Protein AF-A0AAW8Q0X6-F1 (afdb_monomer_lite)

Organism: Vibrio parahaemolyticus (NCBI:txid670)

Sequence (185 aa):
MTSNKATSPIFTLTSLKDTHFLTNGVTDAIERSFPHLKESGLPYQMEGDELYPLTVEEENLIAEDVAVIPLKDGSVLELQLGYTVMSDTKKYHFLMQEFDTMEVEEDDTNLSPEEVNKLCYPPCRALAEKVNGVVYWSEKPTDKYSHNGKEIHVYCYGVMVPFDALTKRHKTVSEWKAELEGFIL

Foldseek 3Di:
DDPPPPQQDADECPPCPPKAKEKDFDDCVVVVCVVLCVVVVRHYDDVPRCPDDDDPQRVQQADQDWQWAAEPVRHTDIFHQTMWIQTPNFIWRWRKDKDKCVVVVVPPDPDDPLRVLVVNQVVQVVVCSVQVWYKYFDSAFSDWDDDPNDIMGMTMITTTHTSVSVSVPDRHNVVVSVVRRPDYD

Structure (mmCIF, N/CA/C/O backbone):
data_AF-A0AAW8Q0X6-F1
#
_entry.id   AF-A0AAW8Q0X6-F1
#
loop_
_atom_site.group_PDB
_atom_site.id
_atom_site.type_symbol
_atom_site.label_atom_id
_atom_site.label_alt_id
_atom_site.label_comp_id
_atom_site.label_asym_id
_atom_site.label_entity_id
_atom_site.label_seq_id
_atom_site.pdbx_PDB_ins_code
_atom_site.Cartn_x
_atom_site.Cartn_y
_atom_site.Cartn_z
_atom_site.occupancy
_atom_site.B_iso_or_equiv
_atom_site.auth_seq_id
_atom_site.auth_comp_id
_atom_site.auth_asym_id
_atom_site.auth_atom_id
_atom_site.pdbx_PDB_model_num
ATOM 1 N N . MET A 1 1 ? 1.207 -24.602 26.526 1.00 33.28 1 MET A N 1
ATOM 2 C CA . MET A 1 1 ? 1.123 -23.277 25.878 1.00 33.28 1 MET A CA 1
ATOM 3 C C . MET A 1 1 ? 1.095 -23.498 24.377 1.00 33.28 1 MET A C 1
ATOM 5 O O . MET A 1 1 ? 2.134 -23.755 23.789 1.00 33.28 1 MET A O 1
ATOM 9 N N . THR A 1 2 ? -0.086 -23.515 23.770 1.00 33.00 2 THR A N 1
ATOM 10 C CA . THR A 1 2 ? -0.242 -23.622 22.314 1.00 33.00 2 THR A CA 1
ATOM 11 C C . THR A 1 2 ? -0.408 -22.215 21.761 1.00 33.00 2 THR A C 1
ATOM 13 O O . THR A 1 2 ? -1.445 -21.586 21.956 1.00 33.00 2 THR A O 1
ATOM 16 N N . SER A 1 3 ? 0.651 -21.699 21.139 1.00 32.75 3 SER A N 1
ATOM 17 C CA . SER A 1 3 ? 0.600 -20.458 20.371 1.00 32.75 3 SER A CA 1
ATOM 18 C C . SER A 1 3 ? -0.218 -20.721 19.107 1.00 32.75 3 SER A C 1
ATOM 20 O O . SER A 1 3 ? 0.261 -21.365 18.174 1.00 32.75 3 SER A O 1
ATOM 22 N N . ASN A 1 4 ? -1.471 -20.264 19.102 1.00 35.78 4 ASN A N 1
ATOM 23 C CA . ASN A 1 4 ? -2.241 -20.092 17.877 1.00 35.78 4 ASN A CA 1
ATOM 24 C C . ASN A 1 4 ? -1.606 -18.930 17.108 1.00 35.78 4 ASN A C 1
ATOM 26 O O . ASN A 1 4 ? -2.011 -17.779 17.263 1.00 35.78 4 ASN A O 1
ATOM 30 N N . LYS A 1 5 ? -0.602 -19.220 16.276 1.00 36.19 5 LYS A N 1
ATOM 31 C CA . LYS A 1 5 ? -0.282 -18.332 15.159 1.00 36.19 5 LYS A CA 1
ATOM 32 C C . LYS A 1 5 ? -1.454 -18.425 14.190 1.00 36.19 5 LYS A C 1
ATOM 34 O O . LYS A 1 5 ? -1.493 -19.322 13.351 1.00 36.19 5 LYS A O 1
ATOM 39 N N . ALA A 1 6 ? -2.428 -17.534 14.357 1.00 34.47 6 ALA A N 1
ATOM 40 C CA . ALA A 1 6 ? -3.364 -17.209 13.297 1.00 34.47 6 ALA A CA 1
ATOM 41 C C . ALA A 1 6 ? -2.513 -16.717 12.120 1.00 34.47 6 ALA A C 1
ATOM 43 O O . ALA A 1 6 ? -2.013 -15.598 12.121 1.00 34.47 6 ALA A O 1
ATOM 44 N N . THR A 1 7 ? -2.230 -17.618 11.185 1.00 39.00 7 THR A N 1
ATOM 45 C CA . THR A 1 7 ? -1.683 -17.254 9.885 1.00 39.00 7 THR A CA 1
ATOM 46 C C . THR A 1 7 ? -2.871 -16.730 9.115 1.00 39.00 7 THR A C 1
ATOM 48 O O . THR A 1 7 ? -3.717 -17.486 8.641 1.00 39.00 7 THR A O 1
ATOM 51 N N . SER A 1 8 ? -3.006 -15.413 9.125 1.00 38.12 8 SER A N 1
ATOM 52 C CA . SER A 1 8 ? -4.019 -14.742 8.338 1.00 38.12 8 SER A CA 1
ATOM 53 C C . SER A 1 8 ? -3.867 -15.143 6.874 1.00 38.12 8 SER A C 1
ATOM 55 O O . SER A 1 8 ? -2.738 -15.263 6.391 1.00 38.12 8 SER A O 1
ATOM 57 N N . PRO A 1 9 ? -4.972 -15.419 6.172 1.00 46.44 9 PRO A N 1
ATOM 58 C CA . PRO A 1 9 ? -4.903 -15.836 4.784 1.00 46.44 9 PRO A CA 1
ATOM 59 C C . PRO A 1 9 ? -4.291 -14.713 3.939 1.00 46.44 9 PRO A C 1
ATOM 61 O O . PRO A 1 9 ? -4.865 -13.635 3.806 1.00 46.44 9 PRO A O 1
ATOM 64 N N . ILE A 1 10 ? -3.114 -14.978 3.370 1.00 45.94 10 ILE A N 1
ATOM 65 C CA . ILE A 1 10 ? -2.519 -14.137 2.332 1.00 45.94 10 ILE A CA 1
ATOM 66 C C . ILE A 1 10 ? -3.321 -14.406 1.060 1.00 45.94 10 ILE A C 1
ATOM 68 O O . ILE A 1 10 ? -3.164 -15.455 0.434 1.00 45.94 10 ILE A O 1
ATOM 72 N N . PHE A 1 11 ? -4.205 -13.481 0.701 1.00 45.34 11 PHE A N 1
ATOM 73 C CA . PHE A 1 11 ? -4.865 -13.493 -0.598 1.00 45.34 11 PHE A CA 1
ATOM 74 C C . PHE A 1 11 ? -4.009 -12.696 -1.584 1.00 45.34 11 PHE A C 1
ATOM 76 O O . PHE A 1 11 ? -3.778 -11.508 -1.388 1.00 45.34 11 PHE A O 1
ATOM 83 N N . THR A 1 12 ? -3.519 -13.350 -2.635 1.00 44.88 12 THR A N 1
ATOM 84 C CA . THR A 1 12 ? -2.910 -12.672 -3.786 1.00 44.88 12 THR A CA 1
ATOM 85 C C . THR A 1 12 ? -4.028 -12.362 -4.781 1.00 44.88 12 THR A C 1
ATOM 87 O O . THR A 1 12 ? -4.748 -13.267 -5.207 1.00 44.88 12 THR A O 1
ATOM 90 N N . LEU A 1 13 ? -4.217 -11.087 -5.127 1.00 46.25 13 LEU A N 1
ATOM 91 C CA . LEU A 1 13 ? -5.409 -10.605 -5.848 1.00 46.25 13 LEU A CA 1
ATOM 92 C C . LEU A 1 13 ? -5.453 -10.952 -7.346 1.00 46.25 13 LEU A C 1
ATOM 94 O O . LEU A 1 13 ? -6.388 -10.546 -8.030 1.00 46.25 13 LEU A O 1
ATOM 98 N N . THR A 1 14 ? -4.541 -11.783 -7.861 1.00 44.16 14 THR A N 1
ATOM 99 C CA . THR A 1 14 ? -4.596 -12.301 -9.243 1.00 44.16 14 THR A CA 1
ATOM 100 C C . THR A 1 14 ? -5.867 -13.120 -9.556 1.00 44.16 14 THR A C 1
ATOM 102 O O . THR A 1 14 ? -6.069 -13.504 -10.707 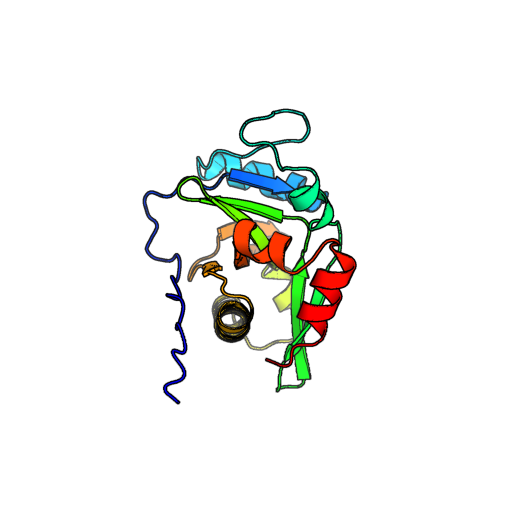1.00 44.16 14 THR A O 1
ATOM 105 N N . SER A 1 15 ? -6.750 -13.373 -8.574 1.00 43.03 15 SER A N 1
ATOM 106 C CA . SER A 1 15 ? -8.015 -14.116 -8.738 1.00 43.03 15 SER A CA 1
ATOM 107 C C . SER A 1 15 ? -9.316 -13.303 -8.589 1.00 43.03 15 SER A C 1
ATOM 109 O O . SER A 1 15 ? -10.394 -13.872 -8.749 1.00 43.03 15 SER A O 1
ATOM 111 N N . LEU A 1 16 ? -9.262 -11.992 -8.331 1.00 46.66 16 LEU A N 1
ATOM 112 C CA . LEU A 1 16 ? -10.450 -11.175 -8.027 1.00 46.66 16 LEU A CA 1
ATOM 113 C C . LEU A 1 16 ? -11.139 -10.587 -9.267 1.00 46.66 16 LEU A C 1
ATOM 115 O O . LEU A 1 16 ? -11.326 -9.380 -9.396 1.00 46.66 16 LEU A O 1
ATOM 119 N N . LYS A 1 17 ? -11.553 -11.459 -10.189 1.00 40.12 17 LYS A N 1
ATOM 120 C CA . LYS A 1 17 ? -12.211 -11.069 -11.450 1.00 40.12 17 LYS A CA 1
ATOM 121 C C . LYS A 1 17 ? -13.534 -10.292 -11.290 1.00 40.12 17 LYS A C 1
ATOM 123 O O . LYS A 1 17 ? -14.003 -9.755 -12.286 1.00 40.12 17 LYS A O 1
ATOM 128 N N . ASP A 1 18 ? -14.082 -10.206 -10.074 1.00 39.62 18 ASP A N 1
ATOM 129 C CA . ASP A 1 18 ? -15.401 -9.631 -9.768 1.00 39.62 18 ASP A CA 1
ATOM 130 C C . ASP A 1 18 ? -15.374 -8.584 -8.628 1.00 39.62 18 ASP A C 1
ATOM 132 O O . ASP A 1 18 ? -16.415 -8.249 -8.061 1.00 39.62 18 ASP A O 1
ATOM 136 N N . THR A 1 19 ? -14.199 -8.072 -8.243 1.00 45.91 19 THR A N 1
ATOM 137 C CA . THR A 1 19 ? -14.087 -7.134 -7.113 1.00 45.91 19 THR A CA 1
ATOM 138 C C . THR A 1 19 ? -14.150 -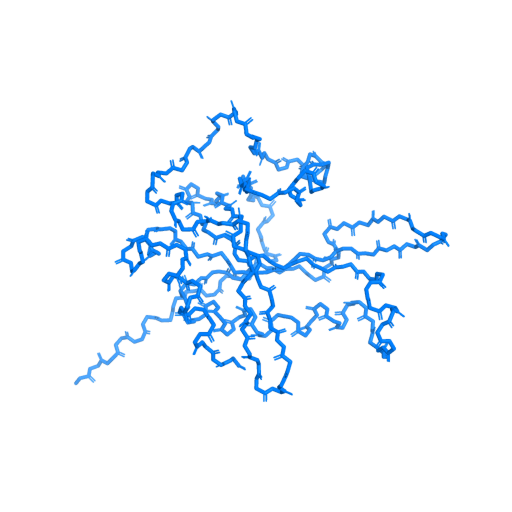5.683 -7.576 1.00 45.91 19 THR A C 1
ATOM 140 O O . THR A 1 19 ? -13.342 -5.231 -8.383 1.00 45.91 19 THR A O 1
ATOM 143 N N . HIS A 1 20 ? -15.110 -4.939 -7.026 1.00 51.75 20 HIS A N 1
ATOM 144 C CA . HIS A 1 20 ? -15.221 -3.495 -7.199 1.00 51.75 20 HIS A CA 1
ATOM 145 C C . HIS A 1 20 ? -14.380 -2.794 -6.129 1.00 51.75 20 HIS A C 1
ATOM 147 O O . HIS A 1 20 ? -14.720 -2.854 -4.947 1.00 51.75 20 HIS A O 1
ATOM 153 N N . PHE A 1 21 ? -13.293 -2.146 -6.542 1.00 55.16 21 PHE A N 1
ATOM 154 C CA . PHE A 1 21 ? -12.432 -1.366 -5.659 1.00 55.16 21 PHE A CA 1
ATOM 155 C C . PHE A 1 21 ? -12.802 0.104 -5.739 1.00 55.16 21 PHE A C 1
ATOM 157 O O . PHE A 1 21 ? -12.736 0.657 -6.827 1.00 55.16 21 PHE A O 1
ATOM 164 N N . LEU A 1 22 ? -13.150 0.716 -4.606 1.00 55.41 22 LEU A N 1
ATOM 165 C CA . LEU A 1 22 ? -13.261 2.173 -4.495 1.00 55.41 22 LEU A CA 1
ATOM 166 C C . LEU A 1 22 ? -11.983 2.740 -3.896 1.00 55.41 22 LEU A C 1
ATOM 168 O O . LEU A 1 22 ? -11.549 2.203 -2.880 1.00 55.41 22 LEU A O 1
ATOM 172 N N . THR A 1 23 ? -11.421 3.806 -4.471 1.00 61.31 23 THR A N 1
ATOM 173 C CA . THR A 1 23 ? -10.247 4.501 -3.918 1.00 61.31 23 THR A CA 1
ATOM 174 C C . THR A 1 23 ? -10.550 5.933 -3.483 1.00 61.31 23 THR A C 1
ATOM 176 O O . THR A 1 23 ? -11.228 6.662 -4.204 1.00 61.31 23 THR A O 1
ATOM 179 N N . ASN A 1 24 ? -9.991 6.316 -2.334 1.00 61.66 24 ASN A N 1
ATOM 180 C CA . ASN A 1 24 ? -9.923 7.670 -1.791 1.00 61.66 24 ASN A CA 1
ATOM 181 C C . ASN A 1 24 ? -8.456 7.924 -1.510 1.00 61.66 24 ASN A C 1
ATOM 183 O O . ASN A 1 24 ? -7.769 7.026 -1.006 1.00 61.66 24 ASN A O 1
ATOM 187 N N . GLY A 1 25 ? -8.007 9.148 -1.713 1.00 60.47 25 GLY A N 1
ATOM 188 C CA . GLY A 1 25 ? -6.778 9.554 -1.073 1.00 60.47 25 GLY A CA 1
ATOM 189 C C . GLY A 1 25 ? -6.472 11.020 -1.212 1.00 60.47 25 GLY A C 1
ATOM 190 O O . GLY A 1 25 ? -7.234 11.792 -1.783 1.00 60.47 25 GLY A O 1
ATOM 191 N N . VAL A 1 26 ? -5.367 11.364 -0.576 1.00 63.28 26 VAL A N 1
ATOM 192 C CA . VAL A 1 26 ? -5.030 12.729 -0.169 1.00 63.28 26 VAL A CA 1
ATOM 193 C C . VAL A 1 26 ? -3.845 13.291 -0.950 1.00 63.28 26 VAL A C 1
ATOM 195 O O . VAL A 1 26 ? -3.225 14.245 -0.505 1.00 63.28 26 VAL A O 1
ATOM 198 N N . THR A 1 27 ? -3.492 12.666 -2.074 1.00 55.41 27 THR A N 1
ATOM 199 C CA . THR A 1 27 ? -2.311 13.006 -2.872 1.00 55.41 27 THR A CA 1
ATOM 200 C C . THR A 1 27 ? -2.712 13.429 -4.282 1.00 55.41 27 THR A C 1
ATOM 202 O O . THR A 1 27 ? -3.589 12.816 -4.893 1.00 55.41 27 THR A O 1
ATOM 205 N N . ASP A 1 28 ? -1.992 14.398 -4.851 1.00 50.41 28 ASP A N 1
ATOM 206 C CA . ASP A 1 28 ? -2.118 14.790 -6.268 1.00 50.41 28 ASP A CA 1
ATOM 207 C C . ASP A 1 28 ? -1.844 13.612 -7.230 1.00 50.41 28 ASP A C 1
ATOM 209 O O . ASP A 1 28 ? -2.234 13.625 -8.399 1.00 50.41 28 ASP A O 1
ATOM 213 N N . ALA A 1 29 ? -1.177 12.557 -6.749 1.00 49.50 29 ALA A N 1
ATOM 214 C CA . ALA A 1 29 ? -0.937 11.332 -7.506 1.00 49.50 29 ALA A CA 1
ATOM 215 C C . ALA A 1 29 ? -2.243 10.598 -7.866 1.00 49.50 29 ALA A C 1
ATOM 217 O O . ALA A 1 29 ? -2.354 10.069 -8.971 1.00 49.50 29 ALA A O 1
ATOM 218 N N . ILE A 1 30 ? -3.276 10.673 -7.019 1.00 51.88 30 ILE A N 1
ATOM 219 C CA . ILE A 1 30 ? -4.603 10.129 -7.333 1.00 51.88 30 ILE A CA 1
ATOM 220 C C . ILE A 1 30 ? -5.256 10.853 -8.512 1.00 51.88 30 ILE A C 1
ATOM 222 O O . ILE A 1 30 ? -5.930 10.205 -9.317 1.00 51.88 30 ILE A O 1
ATOM 226 N N . GLU A 1 31 ? -5.007 12.159 -8.675 1.00 52.00 31 GLU A N 1
ATOM 227 C CA . GLU A 1 31 ? -5.523 12.900 -9.829 1.00 52.00 31 GLU A CA 1
ATOM 228 C C . GLU A 1 31 ? -5.024 12.320 -11.152 1.00 52.00 31 GLU A C 1
ATOM 230 O O . GLU A 1 31 ? -5.773 12.240 -12.131 1.00 52.00 31 GLU A O 1
ATOM 235 N N . ARG A 1 32 ? -3.769 11.856 -11.162 1.00 51.38 32 ARG A N 1
ATOM 236 C CA . ARG A 1 32 ? -3.145 11.217 -12.324 1.00 51.38 32 ARG A CA 1
ATOM 237 C C . ARG A 1 32 ? -3.627 9.786 -12.525 1.00 51.38 32 ARG A C 1
ATOM 239 O O . ARG A 1 32 ? -3.738 9.370 -13.669 1.00 51.38 32 ARG A O 1
ATOM 246 N N . SER A 1 33 ? -3.993 9.073 -11.458 1.00 52.72 33 SER A N 1
ATOM 247 C CA . SER A 1 33 ? -4.553 7.715 -11.524 1.00 52.72 33 SER A CA 1
ATOM 248 C C . SER A 1 33 ? -6.034 7.676 -11.963 1.00 52.72 33 SER A C 1
ATOM 250 O O . SER A 1 33 ? -6.516 6.640 -12.428 1.00 52.72 33 SER A O 1
ATOM 252 N N . PHE A 1 34 ? -6.788 8.781 -11.850 1.00 57.84 34 PHE A N 1
ATOM 253 C CA . PHE A 1 34 ? -8.241 8.811 -12.103 1.00 57.84 34 PHE A CA 1
ATOM 254 C C . PHE A 1 34 ? -8.699 8.451 -13.526 1.00 57.84 34 PHE A C 1
ATOM 256 O O . PHE A 1 34 ? -9.703 7.739 -13.647 1.00 57.84 34 PHE A O 1
ATOM 263 N N . PRO A 1 35 ? -8.032 8.887 -14.614 1.00 57.84 35 PRO A N 1
ATOM 264 C CA . PRO A 1 35 ? -8.379 8.428 -15.959 1.00 57.84 35 PRO A CA 1
ATOM 265 C C . PRO A 1 35 ? -8.320 6.897 -16.076 1.00 57.84 35 PRO A C 1
ATOM 267 O O . PRO A 1 35 ? -9.196 6.291 -16.689 1.00 57.84 35 PRO A O 1
ATOM 270 N N . HIS A 1 36 ? -7.364 6.271 -15.389 1.00 54.72 36 HIS A N 1
ATOM 271 C CA . HIS A 1 36 ? -7.122 4.828 -15.417 1.00 54.72 36 HIS A CA 1
ATOM 272 C C . HIS A 1 36 ? -8.158 4.047 -14.586 1.00 54.72 36 HIS A C 1
ATOM 274 O O . HIS A 1 36 ? -8.663 3.004 -15.013 1.00 54.72 36 HIS A O 1
ATOM 280 N N . LEU A 1 37 ? -8.579 4.586 -13.435 1.00 52.75 37 LEU A N 1
ATOM 281 C CA . LEU A 1 37 ? -9.698 4.034 -12.657 1.00 52.75 37 LEU A CA 1
ATOM 282 C C . LEU A 1 37 ? -11.015 4.084 -13.449 1.00 52.75 37 LEU A C 1
ATOM 284 O O . LEU A 1 37 ? -11.780 3.120 -13.454 1.00 52.75 37 LEU A O 1
ATOM 288 N N . LYS A 1 38 ? -11.238 5.158 -14.213 1.00 56.72 38 LYS A N 1
ATOM 289 C CA . LYS A 1 38 ? -12.408 5.298 -15.089 1.00 56.72 38 LYS A CA 1
ATOM 290 C C . LYS A 1 38 ? -12.424 4.285 -16.237 1.00 56.72 38 LYS A C 1
ATOM 292 O O . LYS A 1 38 ? -13.489 3.761 -16.562 1.00 56.72 38 LYS A O 1
ATOM 297 N N . GLU A 1 39 ? -11.274 3.989 -16.838 1.00 52.25 39 GLU A N 1
ATOM 298 C CA . GLU A 1 39 ? -11.150 2.998 -17.918 1.00 52.25 39 GLU A CA 1
ATOM 299 C C . GLU A 1 39 ? -11.320 1.554 -17.433 1.00 52.25 39 GLU A C 1
ATOM 301 O O . GLU A 1 39 ? -11.909 0.730 -18.135 1.00 52.25 39 GLU A O 1
ATOM 306 N N . SER A 1 40 ? -10.881 1.254 -16.208 1.00 50.25 40 SER A N 1
ATOM 307 C CA . SER A 1 40 ? -11.060 -0.068 -15.590 1.00 50.25 40 SER A CA 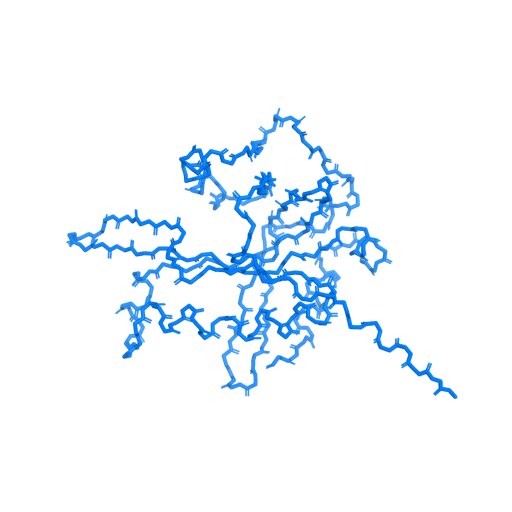1
ATOM 308 C C . SER A 1 40 ? -12.505 -0.369 -15.162 1.00 50.25 40 SER A C 1
ATOM 310 O O . SER A 1 40 ? -12.810 -1.496 -14.770 1.00 50.25 40 SER A O 1
ATOM 312 N N . GLY A 1 41 ? -13.415 0.612 -15.245 1.00 51.78 41 GLY A N 1
ATOM 313 C CA . GLY A 1 41 ? -14.804 0.476 -14.794 1.00 51.78 41 GLY A CA 1
ATOM 314 C C . GLY A 1 41 ? -14.930 0.282 -13.281 1.00 51.78 41 GLY A C 1
ATOM 315 O O . GLY A 1 41 ? -16.001 -0.092 -12.792 1.00 51.78 41 GLY A O 1
ATOM 316 N N . LEU A 1 42 ? -13.842 0.517 -12.544 1.00 53.28 42 LEU A N 1
ATOM 317 C CA . LEU A 1 42 ? -13.835 0.483 -11.097 1.00 53.28 42 LEU A CA 1
ATOM 318 C C . LEU A 1 42 ? -14.467 1.782 -10.593 1.00 53.28 42 LEU A C 1
ATOM 320 O O . LEU A 1 42 ? -14.094 2.867 -11.044 1.00 53.28 42 LEU A O 1
ATOM 324 N N . PRO A 1 43 ? -15.463 1.706 -9.699 1.00 59.06 43 PRO A N 1
ATOM 325 C CA . PRO A 1 43 ? -16.006 2.914 -9.112 1.00 59.06 43 PRO A CA 1
ATOM 326 C C . PRO A 1 43 ? -14.918 3.550 -8.226 1.00 59.06 43 PRO A C 1
ATOM 328 O O . PRO A 1 43 ? -14.150 2.845 -7.598 1.00 59.06 43 PRO A O 1
ATOM 331 N N . TYR A 1 44 ? -14.786 4.869 -8.192 1.00 60.44 44 TYR A N 1
ATOM 332 C CA . TYR A 1 44 ? -13.783 5.560 -7.371 1.00 60.44 44 TYR A CA 1
ATOM 333 C C . TYR A 1 44 ? -14.386 6.847 -6.824 1.00 60.44 44 TYR A C 1
ATOM 335 O O . TYR A 1 44 ? -15.402 7.316 -7.342 1.00 60.44 44 TYR A O 1
ATOM 343 N N . GLN A 1 45 ? -13.796 7.394 -5.764 1.00 61.12 45 GLN A N 1
ATOM 344 C CA . GLN A 1 45 ? -14.295 8.601 -5.123 1.00 61.12 45 GLN A CA 1
ATOM 345 C C . GLN A 1 45 ? -13.311 9.759 -5.325 1.00 61.12 45 GLN A C 1
ATOM 347 O O . GLN A 1 45 ? -12.097 9.602 -5.213 1.00 61.12 45 GLN A O 1
ATOM 352 N N . MET A 1 46 ? -13.865 10.925 -5.653 1.00 54.62 46 MET A N 1
ATOM 353 C CA . MET A 1 46 ? -13.156 12.202 -5.664 1.00 54.62 46 MET A CA 1
ATOM 354 C C . MET A 1 46 ? -13.461 12.978 -4.379 1.00 54.62 46 MET A C 1
ATOM 356 O O . MET A 1 46 ? -14.470 12.729 -3.711 1.00 54.62 46 MET A O 1
ATOM 360 N N . GLU A 1 47 ? -12.613 13.953 -4.053 1.00 47.81 47 GLU A N 1
ATOM 361 C CA . GLU A 1 47 ? -12.894 14.911 -2.984 1.00 47.81 47 GLU A CA 1
ATOM 362 C C . GLU A 1 47 ? -14.279 15.560 -3.207 1.00 47.81 47 GLU A C 1
ATOM 364 O O . GLU A 1 47 ? -14.545 16.151 -4.255 1.00 47.81 47 GLU A O 1
ATOM 369 N N . GLY A 1 48 ? -15.188 15.400 -2.236 1.00 49.69 48 GLY A N 1
ATOM 370 C CA . GLY A 1 48 ? -16.548 15.956 -2.272 1.00 49.69 48 GLY A CA 1
ATOM 371 C C . GLY A 1 48 ? -17.674 15.038 -2.776 1.00 49.69 48 GLY A C 1
ATOM 372 O O . GLY A 1 48 ? -18.827 15.467 -2.738 1.00 49.69 48 GLY A O 1
ATOM 373 N N . ASP A 1 49 ? -17.392 13.798 -3.198 1.00 53.62 49 ASP A N 1
ATOM 374 C CA . ASP A 1 49 ? -18.404 12.850 -3.708 1.00 53.62 49 ASP A CA 1
ATOM 375 C C . ASP A 1 49 ? -18.538 11.627 -2.768 1.00 53.62 49 ASP A C 1
ATOM 377 O O . ASP A 1 49 ? -17.854 10.626 -2.926 1.00 53.62 49 ASP A O 1
ATOM 381 N N . GLU A 1 50 ? -19.353 11.694 -1.708 1.00 55.97 50 GLU A N 1
ATOM 382 C CA . GLU A 1 50 ? -19.335 10.688 -0.622 1.00 55.97 50 GLU A CA 1
ATOM 383 C C . GLU A 1 50 ? -19.981 9.333 -0.994 1.00 55.97 50 GLU A C 1
ATOM 385 O O . GLU A 1 50 ? -21.100 9.019 -0.581 1.00 55.97 50 GLU A O 1
ATOM 390 N N . LEU A 1 51 ? -19.268 8.484 -1.742 1.00 59.06 51 LEU A N 1
ATOM 391 C CA . LEU A 1 51 ? -19.702 7.110 -2.032 1.00 59.06 51 LEU A CA 1
ATOM 392 C C . LEU A 1 51 ? -19.352 6.131 -0.889 1.00 59.06 51 LEU A C 1
ATOM 394 O O . LEU A 1 51 ? -20.075 5.155 -0.681 1.00 59.06 51 LEU A O 1
ATOM 398 N N . TYR A 1 52 ? -18.271 6.384 -0.132 1.00 72.12 52 TYR A N 1
ATOM 399 C CA . TYR A 1 52 ? -17.909 5.631 1.081 1.00 72.12 52 TYR A CA 1
ATOM 400 C C . TYR A 1 52 ? -17.029 6.471 2.050 1.00 72.12 52 TYR A C 1
ATOM 402 O O . TYR A 1 52 ? -15.800 6.422 2.011 1.00 72.12 52 TYR A O 1
ATOM 410 N N . PRO A 1 53 ? -17.631 7.248 2.969 1.00 76.00 53 PRO A N 1
ATOM 411 C CA . PRO A 1 53 ? -16.886 8.170 3.829 1.00 76.00 53 PRO A CA 1
ATOM 412 C C . PRO A 1 53 ? -15.982 7.427 4.817 1.00 76.00 53 PRO A C 1
ATOM 414 O O . PRO A 1 53 ? -16.389 6.411 5.394 1.00 76.00 53 PRO A O 1
ATOM 417 N N . LEU A 1 54 ? -14.772 7.942 5.040 1.00 81.75 54 LEU A N 1
ATOM 418 C CA . LEU A 1 54 ? -13.890 7.500 6.121 1.00 81.75 54 LEU A CA 1
ATOM 419 C C . LEU A 1 54 ? -14.407 8.029 7.470 1.00 81.75 54 LEU A C 1
ATOM 421 O O . LEU A 1 54 ? -15.089 9.050 7.531 1.00 81.75 54 LEU A O 1
ATOM 425 N N . THR A 1 55 ? -14.141 7.315 8.563 1.00 88.00 55 THR A N 1
ATOM 426 C CA . THR A 1 55 ? -14.331 7.889 9.905 1.00 88.00 55 THR A CA 1
ATOM 427 C C . THR A 1 55 ? -13.147 8.783 10.259 1.00 88.00 55 THR A C 1
ATOM 429 O O . THR A 1 55 ? -12.060 8.614 9.714 1.00 88.00 55 THR A O 1
ATOM 432 N N . VAL A 1 56 ? -13.313 9.676 11.237 1.00 86.38 56 VAL A N 1
ATOM 433 C CA . VAL A 1 56 ? -12.218 10.534 11.729 1.00 86.38 56 VAL A CA 1
ATOM 434 C C . VAL A 1 56 ? -10.997 9.705 12.155 1.00 86.38 56 VAL A C 1
ATOM 436 O O . VAL A 1 56 ? -9.854 10.101 11.943 1.00 86.38 56 VAL A O 1
ATOM 439 N N . GLU A 1 57 ? -11.204 8.530 12.753 1.00 91.88 57 GLU A N 1
ATOM 440 C CA . GLU A 1 57 ? -10.110 7.627 13.119 1.00 91.88 57 GLU A CA 1
ATOM 441 C C . GLU A 1 57 ? -9.390 7.029 11.906 1.00 91.88 57 GLU A C 1
ATOM 443 O O . GLU A 1 57 ? -8.183 6.815 11.976 1.00 91.88 57 GLU A O 1
ATOM 448 N N . GLU A 1 58 ? -10.113 6.744 10.823 1.00 91.31 58 GLU A N 1
ATOM 449 C CA . GLU A 1 58 ? -9.546 6.244 9.567 1.00 91.31 58 GLU A CA 1
ATOM 450 C C . GLU A 1 58 ? -8.779 7.358 8.834 1.00 91.31 58 GLU A C 1
ATOM 452 O O . GLU A 1 58 ? -7.670 7.124 8.358 1.00 91.31 58 GLU A O 1
ATOM 457 N N . GLU A 1 59 ? -9.314 8.582 8.816 1.00 87.44 59 GLU A N 1
ATOM 458 C CA . GLU A 1 59 ? -8.669 9.768 8.232 1.00 87.44 59 GLU A CA 1
ATOM 459 C C . GLU A 1 59 ? -7.356 10.127 8.936 1.00 87.44 59 GLU A C 1
ATOM 461 O O . GLU A 1 59 ? -6.370 10.470 8.291 1.00 87.44 59 GLU A O 1
ATOM 466 N N . ASN A 1 60 ? -7.285 9.975 10.260 1.00 89.88 60 ASN A N 1
ATOM 467 C CA . ASN A 1 60 ? -6.052 10.235 11.011 1.00 89.88 60 ASN A CA 1
ATOM 468 C C . ASN A 1 60 ? -4.899 9.275 10.665 1.00 89.88 60 ASN A C 1
ATOM 470 O O . ASN A 1 60 ? -3.774 9.496 11.119 1.00 89.88 60 ASN A O 1
ATOM 474 N N . LEU A 1 61 ? -5.168 8.196 9.923 1.00 91.88 61 LEU A N 1
ATOM 475 C CA . LEU A 1 61 ? -4.199 7.167 9.539 1.00 91.88 61 LEU A CA 1
ATOM 476 C C . LEU A 1 61 ? -3.716 7.298 8.087 1.00 91.88 61 LEU A C 1
ATOM 478 O O . LEU A 1 61 ? -2.845 6.526 7.687 1.00 91.88 61 LEU A O 1
ATOM 482 N N . ILE A 1 62 ? -4.234 8.266 7.326 1.00 88.25 62 ILE A N 1
ATOM 483 C CA . ILE A 1 62 ? -3.797 8.569 5.958 1.00 88.25 62 ILE A CA 1
ATOM 484 C C . ILE A 1 62 ? -3.058 9.908 5.909 1.00 88.25 62 ILE A C 1
ATOM 486 O O . ILE A 1 62 ? -3.365 10.828 6.664 1.00 88.25 62 ILE A O 1
ATOM 490 N N . ALA A 1 63 ? -2.068 10.020 5.026 1.00 85.06 63 ALA A N 1
ATOM 491 C CA . ALA A 1 63 ? -1.364 11.274 4.766 1.00 85.06 63 ALA A CA 1
ATOM 492 C C . ALA A 1 63 ? -0.698 11.262 3.391 1.00 85.06 63 ALA A C 1
ATOM 494 O O . ALA A 1 63 ? -0.360 10.201 2.864 1.00 85.06 63 ALA A O 1
ATOM 495 N N . GLU A 1 64 ? -0.448 12.454 2.855 1.00 84.56 64 GLU A N 1
ATOM 496 C CA . GLU A 1 64 ? 0.526 12.656 1.786 1.00 84.56 64 GLU A CA 1
ATOM 497 C C . GLU A 1 64 ? 1.940 12.486 2.357 1.00 84.56 64 GLU A C 1
ATOM 499 O O . GLU A 1 64 ? 2.625 13.435 2.729 1.00 84.56 64 GLU A O 1
ATOM 504 N N . ASP A 1 65 ? 2.331 11.228 2.529 1.00 88.06 65 ASP A N 1
ATOM 505 C CA . ASP A 1 65 ? 3.627 10.827 3.057 1.00 88.06 65 ASP A CA 1
ATOM 506 C C . ASP A 1 65 ? 3.988 9.427 2.531 1.00 88.06 65 ASP A C 1
ATOM 508 O O . ASP A 1 65 ? 3.138 8.680 2.030 1.00 88.06 65 ASP A O 1
ATOM 512 N N . VAL A 1 66 ? 5.260 9.068 2.662 1.00 90.94 66 VAL A N 1
ATOM 513 C CA . VAL A 1 66 ? 5.829 7.776 2.277 1.00 90.94 66 VAL A CA 1
ATOM 514 C C . VAL A 1 66 ? 6.443 7.121 3.509 1.00 90.94 66 VAL A C 1
ATOM 516 O O . VAL A 1 66 ? 7.148 7.774 4.280 1.00 90.94 66 VAL A O 1
ATOM 519 N N . ALA A 1 67 ? 6.181 5.829 3.700 1.00 93.50 67 ALA A N 1
ATOM 520 C CA . ALA A 1 67 ? 6.923 4.983 4.628 1.00 93.50 67 ALA A CA 1
ATOM 521 C C . ALA A 1 67 ? 8.063 4.281 3.883 1.00 93.50 67 ALA A C 1
ATOM 523 O O . ALA A 1 67 ? 7.821 3.629 2.865 1.00 93.50 67 ALA A O 1
ATOM 524 N N . VAL A 1 68 ? 9.284 4.383 4.411 1.00 94.56 68 VAL A N 1
ATOM 525 C CA . VAL A 1 68 ? 10.478 3.755 3.826 1.00 94.56 68 VAL A CA 1
ATOM 526 C C . VAL A 1 68 ? 10.886 2.549 4.665 1.00 94.56 68 VAL A C 1
ATOM 528 O O . VAL A 1 68 ? 11.392 2.684 5.778 1.00 94.56 68 VAL A O 1
ATOM 531 N N . ILE A 1 69 ? 10.667 1.348 4.134 1.00 94.56 69 ILE A N 1
ATOM 532 C CA . ILE A 1 69 ? 10.884 0.097 4.863 1.00 94.56 69 ILE A CA 1
ATOM 533 C C . ILE A 1 69 ? 12.179 -0.562 4.370 1.00 94.56 69 ILE A C 1
ATOM 535 O O . ILE A 1 69 ? 12.249 -0.951 3.202 1.00 94.56 69 ILE A O 1
ATOM 539 N N . PRO A 1 70 ? 13.205 -0.729 5.223 1.00 92.31 70 PRO A N 1
ATOM 540 C CA . PRO A 1 70 ? 14.465 -1.335 4.810 1.00 92.31 70 PRO A CA 1
ATOM 541 C C . PRO A 1 70 ? 14.326 -2.838 4.529 1.00 92.31 70 PRO A C 1
ATOM 543 O O . PRO A 1 70 ? 13.715 -3.595 5.295 1.00 92.31 70 PRO A O 1
ATOM 546 N N . LEU A 1 71 ? 14.965 -3.281 3.446 1.00 91.25 71 LEU A N 1
ATOM 547 C CA . LEU A 1 71 ? 15.068 -4.679 3.034 1.00 91.25 71 LEU A CA 1
ATOM 548 C C . LEU A 1 71 ? 16.433 -5.260 3.436 1.00 91.25 71 LEU A C 1
ATOM 550 O O . LEU A 1 71 ? 17.434 -4.551 3.559 1.00 91.25 71 LEU A O 1
ATOM 554 N N . LYS A 1 72 ? 16.500 -6.577 3.657 1.00 89.38 72 LYS A N 1
ATOM 555 C CA . LYS A 1 72 ? 17.738 -7.276 4.075 1.00 89.38 72 LYS A CA 1
ATOM 556 C C . LYS A 1 72 ? 18.921 -7.146 3.118 1.00 89.38 72 LYS A C 1
ATOM 558 O O . LYS A 1 72 ? 20.054 -7.354 3.547 1.00 89.38 72 LYS A O 1
ATOM 563 N N . ASP A 1 73 ? 18.673 -6.876 1.844 1.00 85.38 73 ASP A N 1
ATOM 564 C CA . ASP A 1 73 ? 19.712 -6.687 0.828 1.00 85.38 73 ASP A CA 1
ATOM 565 C C . ASP A 1 73 ? 20.246 -5.244 0.771 1.00 85.38 73 ASP A C 1
ATOM 567 O O . ASP A 1 73 ? 21.163 -4.964 0.003 1.00 85.38 73 ASP A O 1
ATOM 571 N N . GLY A 1 74 ? 19.725 -4.352 1.621 1.00 84.69 74 GLY A N 1
ATOM 572 C CA . GLY A 1 74 ? 20.104 -2.943 1.683 1.00 84.69 74 GLY A CA 1
ATOM 573 C C . GLY A 1 74 ? 19.266 -2.028 0.790 1.00 84.69 74 GLY A C 1
ATOM 574 O O . GLY A 1 74 ? 19.451 -0.815 0.865 1.00 84.69 74 GLY A O 1
ATOM 575 N N . SER A 1 75 ? 18.352 -2.576 -0.016 1.00 86.88 75 SER A N 1
ATOM 576 C CA . SER A 1 75 ? 17.345 -1.792 -0.738 1.00 86.88 75 SER A CA 1
ATOM 577 C C . SER A 1 75 ? 16.175 -1.393 0.177 1.00 86.88 75 SER A C 1
ATOM 579 O O . SER A 1 75 ? 16.152 -1.731 1.367 1.00 86.88 75 SER A O 1
ATOM 581 N N . VAL A 1 76 ? 15.215 -0.632 -0.353 1.00 89.25 76 VAL A N 1
ATOM 582 C CA . VAL A 1 76 ? 14.052 -0.138 0.396 1.00 89.25 76 VAL A CA 1
ATOM 583 C C . VAL A 1 76 ? 12.749 -0.433 -0.341 1.00 89.25 76 VAL A C 1
ATOM 585 O O . VAL A 1 76 ? 12.713 -0.486 -1.567 1.00 89.25 76 VAL A O 1
ATOM 588 N N . LEU A 1 77 ? 11.676 -0.618 0.425 1.00 88.94 77 LEU A N 1
ATOM 589 C CA . LEU A 1 77 ? 10.302 -0.626 -0.062 1.00 88.94 77 LEU A CA 1
ATOM 590 C C . LEU A 1 77 ? 9.646 0.696 0.346 1.00 88.94 77 LEU A C 1
ATOM 592 O O . LEU A 1 77 ? 9.519 0.975 1.540 1.00 88.94 77 LEU A O 1
ATOM 596 N N . GLU A 1 78 ? 9.234 1.493 -0.633 1.00 90.50 78 GLU A N 1
ATOM 597 C CA . GLU A 1 78 ? 8.649 2.817 -0.418 1.00 90.50 78 GLU A CA 1
ATOM 598 C C . GLU A 1 78 ? 7.142 2.755 -0.641 1.00 90.50 78 GLU A C 1
ATOM 600 O O . GLU A 1 78 ? 6.681 2.499 -1.749 1.00 90.50 78 GLU A O 1
ATOM 605 N N . LEU A 1 79 ? 6.358 2.963 0.416 1.00 90.56 79 LEU A N 1
ATOM 606 C CA . LEU A 1 79 ? 4.903 2.839 0.353 1.00 90.56 79 LEU A CA 1
ATOM 607 C C . LEU A 1 79 ? 4.233 4.167 0.682 1.00 90.56 79 LEU A C 1
ATOM 609 O O . LEU A 1 79 ? 4.392 4.705 1.778 1.00 90.56 79 LEU A O 1
ATOM 613 N N . GLN A 1 80 ? 3.435 4.664 -0.253 1.00 90.12 80 GLN A N 1
ATOM 614 C CA . GLN A 1 80 ? 2.593 5.837 -0.084 1.00 90.12 80 GLN A CA 1
ATOM 615 C C . GLN A 1 80 ? 1.477 5.543 0.926 1.00 90.12 80 GLN A C 1
ATOM 617 O O . GLN A 1 80 ? 0.814 4.503 0.870 1.00 90.12 80 GLN A O 1
ATOM 622 N N . LEU A 1 81 ? 1.255 6.483 1.846 1.00 90.50 81 LEU A N 1
ATOM 623 C CA . LEU A 1 81 ? 0.293 6.372 2.950 1.00 90.50 81 LEU A CA 1
ATOM 624 C C . LEU A 1 81 ? -1.042 7.069 2.656 1.00 90.50 81 LEU A C 1
ATOM 626 O O . LEU A 1 81 ? -1.904 7.155 3.531 1.00 90.50 81 LEU A O 1
ATOM 630 N N . GLY A 1 82 ? -1.221 7.576 1.439 1.00 85.25 82 GLY A N 1
ATOM 631 C CA . GLY A 1 82 ? -2.353 8.430 1.097 1.00 85.25 82 GLY A CA 1
ATOM 632 C C . GLY A 1 82 ? -3.615 7.695 0.659 1.00 85.25 82 GLY A C 1
ATOM 633 O O . GLY A 1 82 ? -4.651 8.338 0.541 1.00 85.25 82 GLY A O 1
ATOM 634 N N . TYR A 1 83 ? -3.552 6.385 0.410 1.00 81.94 83 TYR A N 1
ATOM 635 C CA . TYR A 1 83 ? -4.595 5.671 -0.327 1.00 81.94 83 TYR A CA 1
ATOM 636 C C . TYR A 1 83 ? -5.443 4.813 0.589 1.00 81.94 83 TYR A C 1
ATOM 638 O O . TYR A 1 83 ? -4.958 4.158 1.509 1.00 81.94 83 TYR A O 1
ATOM 646 N N . THR A 1 84 ? -6.726 4.734 0.281 1.00 84.69 84 THR A N 1
ATOM 647 C CA . THR A 1 84 ? -7.628 3.756 0.878 1.00 84.69 84 THR A CA 1
ATOM 648 C C . THR A 1 84 ? -8.370 3.017 -0.209 1.00 84.69 84 THR A C 1
ATOM 650 O O . THR A 1 84 ? -8.601 3.561 -1.284 1.00 84.69 84 THR A O 1
ATOM 653 N N . VAL A 1 85 ? -8.749 1.780 0.084 1.00 80.31 85 VAL A N 1
ATOM 654 C CA . VAL A 1 85 ? -9.481 0.916 -0.834 1.00 80.31 85 VAL A CA 1
ATOM 655 C C . VAL A 1 85 ? -10.691 0.327 -0.117 1.00 80.31 85 VAL A C 1
ATOM 657 O O . VAL A 1 85 ? -10.559 -0.177 0.998 1.00 80.31 85 VAL A O 1
ATOM 660 N N . MET A 1 86 ? -11.867 0.336 -0.742 1.00 79.00 86 MET A N 1
ATOM 661 C CA . MET A 1 86 ? -12.985 -0.512 -0.319 1.00 79.00 86 MET A CA 1
ATOM 662 C C . MET A 1 86 ? -13.019 -1.786 -1.161 1.00 79.00 86 MET A C 1
ATOM 664 O O . MET A 1 86 ? -13.049 -1.707 -2.382 1.00 79.00 86 MET A O 1
ATOM 668 N N . SER A 1 87 ? -13.043 -2.950 -0.515 1.00 76.19 87 SER A N 1
ATOM 669 C CA . SER A 1 87 ? -13.172 -4.264 -1.153 1.00 76.19 87 SER A CA 1
ATOM 670 C C . SER A 1 87 ? -14.093 -5.147 -0.317 1.00 76.19 87 SER A C 1
ATOM 672 O O . SER A 1 87 ? -13.981 -5.162 0.909 1.00 76.19 87 SER A O 1
ATOM 674 N N . ASP A 1 88 ? -15.038 -5.842 -0.954 1.00 74.62 88 ASP A N 1
ATOM 675 C CA . ASP A 1 88 ? -16.017 -6.716 -0.291 1.00 74.62 88 ASP A CA 1
ATOM 676 C C . ASP A 1 88 ? -16.681 -6.067 0.940 1.00 74.62 88 ASP A C 1
ATOM 678 O O . ASP A 1 88 ? -16.779 -6.668 2.012 1.00 74.62 88 ASP A O 1
ATOM 682 N N . THR A 1 89 ? -17.123 -4.809 0.805 1.00 76.69 89 THR A N 1
ATOM 683 C CA . THR A 1 89 ? -17.732 -3.980 1.875 1.00 76.69 89 THR A CA 1
ATOM 684 C C . THR A 1 89 ? -16.828 -3.678 3.079 1.00 76.69 89 THR A C 1
ATOM 686 O O . THR A 1 89 ? -17.299 -3.195 4.109 1.00 76.69 89 THR A O 1
ATOM 689 N N . LYS A 1 90 ? -15.522 -3.926 2.965 1.00 84.50 90 LYS A N 1
ATOM 690 C CA . LYS A 1 90 ? -14.513 -3.600 3.976 1.00 84.50 90 LYS A CA 1
ATOM 691 C C . LYS A 1 90 ? -13.598 -2.498 3.472 1.00 84.50 90 LYS A C 1
ATOM 693 O O . LYS A 1 90 ? -13.221 -2.488 2.305 1.00 84.50 90 LYS A O 1
ATOM 698 N N . LYS A 1 91 ? -13.227 -1.589 4.371 1.00 87.06 91 LYS A N 1
ATOM 699 C CA . LYS A 1 91 ? -12.280 -0.513 4.089 1.00 87.06 91 LYS A CA 1
ATOM 700 C C . LYS A 1 91 ? -10.871 -0.930 4.490 1.00 87.06 91 LYS A C 1
ATOM 702 O O . LYS A 1 91 ? -10.657 -1.530 5.548 1.00 87.06 91 LYS A O 1
ATOM 707 N N . TYR A 1 92 ? -9.917 -0.540 3.667 1.00 89.38 92 TYR A N 1
ATOM 708 C CA . TYR A 1 92 ? -8.506 -0.810 3.843 1.00 89.38 92 TYR A CA 1
ATOM 709 C C . TYR A 1 92 ? -7.719 0.484 3.694 1.00 89.38 92 TYR A C 1
ATOM 711 O O . TYR A 1 92 ? -8.008 1.286 2.807 1.00 89.38 92 TYR A O 1
ATOM 719 N N . HIS A 1 93 ? -6.691 0.651 4.516 1.00 92.00 93 HIS A N 1
ATOM 720 C CA . HIS A 1 93 ? -5.590 1.550 4.203 1.00 92.00 93 HIS A CA 1
ATOM 721 C C . HIS A 1 93 ? -4.697 0.845 3.185 1.00 92.00 93 HIS A C 1
ATOM 723 O O . HIS A 1 93 ? -4.266 -0.284 3.428 1.00 92.00 93 HIS A O 1
ATOM 729 N N . PHE A 1 94 ? -4.474 1.453 2.026 1.00 89.00 94 PHE A N 1
ATOM 730 C CA . PHE A 1 94 ? -3.679 0.861 0.963 1.00 89.00 94 PHE A CA 1
ATOM 731 C C . PHE A 1 94 ? -2.286 1.488 0.951 1.00 89.00 94 PHE A C 1
ATOM 733 O O . PHE A 1 94 ? -2.101 2.629 0.544 1.00 89.00 94 PHE A O 1
ATOM 740 N N . LEU A 1 95 ? -1.308 0.716 1.421 1.00 91.12 95 LEU A N 1
ATOM 741 C CA . LEU A 1 95 ? 0.105 1.060 1.343 1.00 91.12 95 LEU A CA 1
ATOM 742 C C . LEU A 1 95 ? 0.571 0.786 -0.086 1.00 91.12 95 LEU A C 1
ATOM 744 O O . LEU A 1 95 ? 0.841 -0.370 -0.419 1.00 91.12 95 LEU A O 1
ATOM 748 N N . MET A 1 96 ? 0.587 1.814 -0.927 1.00 86.38 96 MET A N 1
ATOM 749 C CA . MET A 1 96 ? 0.756 1.670 -2.374 1.00 86.38 96 MET A CA 1
ATOM 750 C C . MET A 1 96 ? 2.150 2.099 -2.821 1.00 86.38 96 MET A C 1
ATOM 752 O O . MET A 1 96 ? 2.652 3.125 -2.379 1.00 86.38 96 MET A O 1
ATOM 756 N N . GLN A 1 97 ? 2.737 1.364 -3.754 1.00 84.25 97 GLN A N 1
ATOM 757 C CA . GLN A 1 97 ? 3.836 1.846 -4.576 1.00 84.25 97 GLN A CA 1
ATOM 758 C C . GLN A 1 97 ? 3.443 1.710 -6.044 1.00 84.25 97 GLN A C 1
ATOM 760 O O . GLN A 1 97 ? 2.848 0.711 -6.461 1.00 84.25 97 GLN A O 1
ATOM 765 N N . GLU A 1 98 ? 3.779 2.734 -6.811 1.00 77.12 98 GLU A N 1
ATOM 766 C CA . GLU A 1 98 ? 3.704 2.729 -8.261 1.00 77.12 98 GLU A CA 1
ATOM 767 C C . GLU A 1 98 ? 5.130 2.869 -8.782 1.00 77.12 98 GLU A C 1
ATOM 769 O O . GLU A 1 98 ? 5.909 3.638 -8.221 1.00 77.12 98 GLU A O 1
ATOM 774 N N . PHE A 1 99 ? 5.471 2.105 -9.813 1.00 76.75 99 PHE A N 1
ATOM 775 C CA . PHE A 1 99 ? 6.648 2.391 -10.621 1.00 76.75 99 PHE A CA 1
ATOM 776 C C . PHE A 1 99 ? 6.255 2.320 -12.087 1.00 76.75 99 PHE A C 1
ATOM 778 O O . PHE A 1 99 ? 5.427 1.486 -12.489 1.00 76.75 99 PHE A O 1
ATOM 785 N N . ASP A 1 100 ? 6.879 3.174 -12.883 1.00 74.06 100 ASP A N 1
ATOM 786 C CA . ASP A 1 100 ? 6.805 3.084 -14.325 1.00 74.06 100 ASP A CA 1
ATOM 787 C C . ASP A 1 100 ? 8.154 2.664 -14.917 1.00 74.06 100 ASP A C 1
ATOM 789 O O . ASP A 1 100 ? 9.219 2.757 -14.307 1.00 74.06 100 ASP A O 1
ATOM 793 N N . THR A 1 101 ? 8.119 2.118 -16.126 1.00 69.19 101 THR A N 1
ATOM 794 C CA . THR A 1 101 ? 9.331 1.583 -16.757 1.00 69.19 101 THR A CA 1
ATOM 795 C C . THR A 1 101 ? 10.279 2.653 -17.274 1.00 69.19 101 THR A C 1
ATOM 797 O O . THR A 1 101 ? 11.337 2.301 -17.788 1.00 69.19 101 THR A O 1
ATOM 800 N N . MET A 1 102 ? 9.912 3.932 -17.185 1.00 68.50 102 MET A N 1
ATOM 801 C CA . MET A 1 102 ? 10.815 5.029 -17.509 1.00 68.50 102 MET A CA 1
ATOM 802 C C . MET A 1 102 ? 11.875 5.159 -16.413 1.00 68.50 102 MET A C 1
ATOM 804 O O . MET A 1 102 ? 13.054 5.260 -16.736 1.00 68.50 102 MET A O 1
ATOM 808 N N . GLU A 1 103 ? 11.477 5.040 -15.143 1.00 61.56 103 GLU A N 1
ATOM 809 C CA . GLU A 1 103 ? 12.387 5.087 -13.987 1.00 61.56 103 GLU A CA 1
ATOM 810 C C . GLU A 1 103 ? 13.447 3.970 -14.033 1.00 61.56 103 GLU A C 1
ATOM 812 O O . GLU A 1 103 ? 14.604 4.179 -13.679 1.00 61.56 103 GLU A O 1
ATOM 817 N N . VAL A 1 104 ? 13.091 2.794 -14.563 1.00 56.84 104 VAL A N 1
ATOM 818 C CA . VAL A 1 104 ? 14.005 1.641 -14.690 1.00 56.84 104 VAL A CA 1
ATOM 819 C C . VAL A 1 104 ? 15.061 1.840 -15.788 1.00 56.84 104 VAL A C 1
ATOM 821 O O . VAL A 1 104 ? 16.180 1.337 -15.661 1.00 56.84 104 VAL A O 1
ATOM 824 N N . GLU A 1 105 ? 14.735 2.569 -16.865 1.00 54.38 105 GLU A N 1
ATOM 825 C CA . GLU A 1 105 ? 15.690 2.861 -17.947 1.00 54.38 105 GLU A CA 1
ATOM 826 C C . GLU A 1 105 ? 16.753 3.896 -17.537 1.00 54.38 105 GLU A C 1
ATOM 828 O O . GLU A 1 105 ? 17.836 3.913 -18.127 1.00 54.38 105 GLU A O 1
ATOM 833 N N . GLU A 1 106 ? 16.471 4.744 -16.543 1.00 56.38 106 GLU A N 1
ATOM 834 C CA . GLU A 1 106 ? 17.420 5.748 -16.043 1.00 56.38 106 GLU A CA 1
ATOM 835 C C . GLU A 1 106 ? 18.458 5.160 -15.068 1.00 56.38 106 GLU A C 1
ATOM 837 O O . GLU A 1 106 ? 19.573 5.678 -14.987 1.00 56.38 106 GLU A O 1
ATOM 842 N N . ASP A 1 107 ? 18.143 4.040 -14.405 1.00 52.97 107 ASP A N 1
ATOM 843 C CA . ASP A 1 107 ? 18.938 3.474 -13.300 1.00 52.97 107 ASP A CA 1
ATOM 844 C C . ASP A 1 107 ? 19.990 2.410 -13.705 1.00 52.97 107 ASP A C 1
ATOM 846 O O . ASP A 1 107 ? 20.549 1.714 -12.858 1.00 52.97 107 ASP A O 1
ATOM 850 N N . ASP A 1 108 ? 20.310 2.280 -15.000 1.00 51.34 108 ASP A N 1
ATOM 851 C CA . ASP A 1 108 ? 21.338 1.355 -15.539 1.00 51.34 108 ASP A CA 1
ATOM 852 C C . ASP A 1 108 ? 21.182 -0.100 -15.030 1.00 51.34 108 ASP A C 1
ATOM 854 O O . ASP A 1 108 ? 22.147 -0.832 -14.779 1.00 51.34 108 ASP A O 1
ATOM 858 N N . THR A 1 109 ? 19.932 -0.539 -14.843 1.00 57.19 109 THR A N 1
ATOM 859 C CA . THR A 1 109 ? 19.626 -1.912 -14.436 1.00 57.19 109 THR A CA 1
ATOM 860 C C . THR A 1 109 ? 19.435 -2.800 -15.665 1.00 57.19 109 THR A C 1
ATOM 862 O O . THR A 1 109 ? 18.675 -2.500 -16.579 1.00 57.19 109 THR A O 1
ATOM 865 N N . ASN A 1 110 ? 20.106 -3.957 -15.696 1.00 65.38 110 ASN A N 1
ATOM 866 C CA . ASN A 1 110 ? 19.921 -4.969 -16.752 1.00 65.38 110 ASN A CA 1
ATOM 867 C C . ASN A 1 110 ? 18.597 -5.756 -16.611 1.00 65.38 110 ASN A C 1
ATOM 869 O O . ASN A 1 110 ? 18.473 -6.840 -17.182 1.00 65.38 110 ASN A O 1
ATOM 873 N N . LEU A 1 111 ? 17.649 -5.277 -15.800 1.00 68.25 111 LEU A N 1
ATOM 874 C CA . LEU A 1 111 ? 16.409 -5.979 -15.482 1.00 68.25 111 LEU A CA 1
ATOM 875 C C . LEU A 1 111 ? 15.259 -5.425 -16.316 1.00 68.25 111 LEU A C 1
ATOM 877 O O . LEU A 1 111 ? 15.090 -4.218 -16.458 1.00 68.25 111 LEU A O 1
ATOM 881 N N . SER A 1 112 ? 14.437 -6.323 -16.846 1.00 74.38 112 SER A N 1
ATOM 882 C CA . SER A 1 112 ? 13.170 -5.942 -17.455 1.00 74.38 112 SER A CA 1
ATOM 883 C C . SER A 1 112 ? 12.185 -5.420 -16.399 1.00 74.38 112 SER A C 1
ATOM 885 O O . SER A 1 112 ? 12.217 -5.850 -15.241 1.00 74.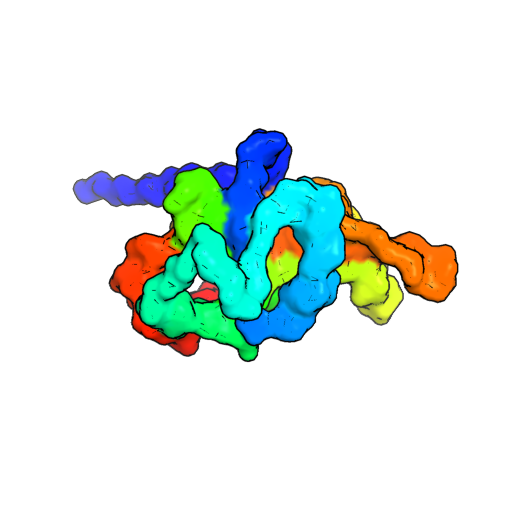38 112 SER A O 1
ATOM 887 N N . PRO A 1 113 ? 11.244 -4.554 -16.790 1.00 72.12 113 PRO A N 1
ATOM 888 C CA . PRO A 1 113 ? 10.105 -4.160 -15.964 1.00 72.12 113 PRO A CA 1
ATOM 889 C C . PRO A 1 113 ? 9.382 -5.306 -15.253 1.00 72.12 113 PRO A C 1
ATOM 891 O O . PRO A 1 113 ? 9.046 -5.217 -14.074 1.00 72.12 113 PRO A O 1
ATOM 894 N N . GLU A 1 114 ? 9.159 -6.416 -15.952 1.00 75.75 114 GLU A N 1
ATOM 895 C CA . GLU A 1 114 ? 8.516 -7.602 -15.400 1.00 75.75 114 GLU A CA 1
ATOM 896 C C . GLU A 1 114 ? 9.376 -8.278 -14.325 1.00 75.75 114 GLU A C 1
ATOM 898 O O . GLU A 1 114 ? 8.840 -8.890 -13.398 1.00 75.75 114 GLU A O 1
ATOM 903 N N . GLU A 1 115 ? 10.703 -8.205 -14.444 1.00 77.88 115 GLU A N 1
ATOM 904 C CA . GLU A 1 115 ? 11.632 -8.688 -13.423 1.00 77.88 115 GLU A CA 1
ATOM 905 C C . GLU A 1 115 ? 11.628 -7.774 -12.202 1.00 77.88 115 GLU A C 1
ATOM 907 O O . GLU A 1 115 ? 11.510 -8.288 -11.091 1.00 77.88 115 GLU A O 1
ATOM 912 N N . VAL A 1 116 ? 11.645 -6.452 -12.391 1.00 75.44 116 VAL A N 1
ATOM 913 C CA . VAL A 1 116 ? 11.508 -5.476 -11.296 1.00 75.44 116 VAL A CA 1
ATOM 914 C C . VAL A 1 116 ? 10.194 -5.700 -10.543 1.00 75.44 116 VAL A C 1
ATOM 916 O O . VAL A 1 116 ? 10.203 -5.919 -9.334 1.00 75.44 116 VAL A O 1
ATOM 919 N N . ASN A 1 117 ? 9.068 -5.804 -11.254 1.00 76.75 117 ASN A N 1
ATOM 920 C CA . ASN A 1 117 ? 7.761 -6.061 -10.647 1.00 76.75 117 ASN A CA 1
ATOM 921 C C . ASN A 1 117 ? 7.723 -7.372 -9.829 1.00 76.75 117 ASN A C 1
ATOM 923 O O . ASN A 1 117 ? 7.074 -7.453 -8.782 1.00 76.75 117 ASN A O 1
ATOM 927 N N . LYS A 1 118 ? 8.435 -8.417 -10.271 1.00 79.88 118 LYS A N 1
ATOM 928 C CA . LYS A 1 118 ? 8.556 -9.676 -9.513 1.00 79.88 118 LYS A CA 1
ATOM 929 C C . LYS A 1 118 ? 9.408 -9.533 -8.255 1.00 79.88 118 LYS A C 1
ATOM 931 O O . LYS A 1 118 ? 9.153 -10.258 -7.294 1.00 79.88 118 LYS A O 1
ATOM 936 N N . LEU A 1 119 ? 10.397 -8.640 -8.246 1.00 80.69 119 LEU A N 1
ATOM 937 C CA . LEU A 1 119 ? 11.232 -8.374 -7.071 1.00 80.69 119 LEU A CA 1
ATOM 938 C C . LEU A 1 119 ? 10.464 -7.634 -5.968 1.00 80.69 119 LEU A C 1
ATOM 940 O O . LEU A 1 119 ? 10.787 -7.810 -4.795 1.00 80.69 119 LEU A O 1
ATOM 944 N N . CYS A 1 120 ? 9.402 -6.904 -6.311 1.00 78.56 120 CYS A N 1
ATOM 945 C CA . CYS A 1 120 ? 8.578 -6.178 -5.341 1.00 78.56 120 CYS A CA 1
ATOM 946 C C . CYS A 1 120 ? 7.581 -7.075 -4.583 1.00 78.56 120 CYS A C 1
ATOM 948 O O . CYS A 1 120 ? 7.186 -6.774 -3.455 1.00 78.56 120 CYS A O 1
ATOM 950 N N . TYR A 1 121 ? 7.202 -8.224 -5.153 1.00 83.50 121 TYR A N 1
ATOM 951 C CA . TYR A 1 121 ? 6.224 -9.125 -4.536 1.00 83.50 121 TYR A CA 1
ATOM 952 C C . TYR A 1 121 ? 6.677 -9.735 -3.188 1.00 83.50 121 TYR A C 1
ATOM 954 O O . TYR A 1 121 ? 5.887 -9.714 -2.235 1.00 83.50 121 TYR A O 1
ATOM 962 N N . PRO A 1 122 ? 7.908 -10.279 -3.037 1.00 88.88 122 PRO A N 1
ATOM 963 C CA . PRO A 1 122 ? 8.347 -10.861 -1.769 1.00 88.88 122 PRO A CA 1
ATOM 964 C C . PRO A 1 122 ? 8.360 -9.870 -0.587 1.00 88.88 122 PRO A C 1
ATOM 966 O O . PRO A 1 122 ? 7.823 -10.242 0.462 1.00 88.88 122 PRO A O 1
ATOM 969 N N . PRO A 1 123 ? 8.879 -8.629 -0.718 1.00 89.81 123 PRO A N 1
ATOM 970 C CA . PRO A 1 123 ? 8.766 -7.611 0.328 1.00 89.81 123 PRO A CA 1
ATOM 971 C C . PRO A 1 123 ? 7.319 -7.292 0.722 1.00 89.81 123 PRO A C 1
ATOM 973 O O . PRO A 1 123 ? 6.989 -7.332 1.909 1.00 89.81 123 PRO A O 1
ATOM 976 N N . CYS A 1 124 ? 6.418 -7.069 -0.244 1.00 88.44 124 CYS A N 1
ATOM 977 C CA . CYS A 1 124 ? 5.003 -6.807 0.050 1.00 88.44 124 CYS A CA 1
ATOM 978 C C . CYS A 1 124 ? 4.343 -7.976 0.790 1.00 88.44 124 CYS A C 1
ATOM 980 O O . CYS A 1 124 ? 3.568 -7.771 1.725 1.00 88.44 124 CYS A O 1
ATOM 982 N N . ARG A 1 125 ? 4.682 -9.217 0.426 1.00 90.00 125 ARG A N 1
ATOM 983 C CA . ARG A 1 125 ? 4.204 -10.408 1.134 1.00 90.00 125 ARG A CA 1
ATOM 984 C C . ARG A 1 125 ? 4.712 -10.469 2.572 1.00 90.00 125 ARG A C 1
ATOM 986 O O . ARG A 1 125 ? 3.922 -10.728 3.478 1.00 90.00 125 ARG A O 1
ATOM 993 N N . ALA A 1 126 ? 6.002 -10.222 2.786 1.00 91.69 126 ALA A N 1
ATOM 994 C CA . ALA A 1 126 ? 6.592 -10.203 4.122 1.00 91.69 126 ALA A CA 1
ATOM 995 C C . ALA A 1 126 ? 5.957 -9.116 5.004 1.00 91.69 126 ALA A C 1
ATOM 997 O O . ALA A 1 126 ? 5.693 -9.349 6.186 1.00 91.69 126 ALA A O 1
ATOM 998 N N . LEU A 1 127 ? 5.662 -7.948 4.427 1.00 93.19 127 LEU A N 1
ATOM 999 C CA . LEU A 1 127 ? 4.945 -6.885 5.117 1.00 93.19 127 LEU A CA 1
ATOM 1000 C C . LEU A 1 127 ? 3.513 -7.303 5.463 1.00 93.19 127 LEU A C 1
ATOM 1002 O O . LEU A 1 127 ? 3.120 -7.187 6.622 1.00 93.19 127 LEU A O 1
ATOM 1006 N N . ALA A 1 128 ? 2.756 -7.838 4.499 1.00 91.12 128 ALA A N 1
ATOM 1007 C CA . ALA A 1 128 ? 1.380 -8.289 4.703 1.00 91.12 128 ALA A CA 1
ATOM 1008 C C . ALA A 1 128 ? 1.260 -9.290 5.865 1.00 91.12 128 ALA A C 1
ATOM 1010 O O . ALA A 1 128 ? 0.353 -9.171 6.689 1.00 91.12 128 ALA A O 1
ATOM 1011 N N . GLU A 1 129 ? 2.213 -10.216 6.004 1.00 90.62 129 GLU A N 1
ATOM 1012 C CA . GLU A 1 129 ? 2.273 -11.147 7.139 1.00 90.62 129 GLU A CA 1
ATOM 1013 C C . GLU A 1 129 ? 2.453 -10.438 8.493 1.00 90.62 129 GLU A C 1
ATOM 1015 O O . GLU A 1 129 ? 1.860 -10.855 9.490 1.00 90.62 129 GLU A O 1
ATOM 1020 N N . LYS A 1 130 ? 3.246 -9.361 8.550 1.00 91.19 130 LYS A N 1
ATOM 1021 C CA . LYS A 1 130 ? 3.480 -8.586 9.781 1.00 91.19 130 LYS A CA 1
ATOM 1022 C C . LYS A 1 130 ? 2.284 -7.727 10.172 1.00 91.19 130 LYS A C 1
ATOM 1024 O O . LYS A 1 130 ? 1.978 -7.608 11.357 1.00 91.19 130 LYS A O 1
ATOM 1029 N N . VAL A 1 131 ? 1.623 -7.129 9.187 1.00 91.44 131 VAL A N 1
ATOM 1030 C CA . VAL A 1 131 ? 0.556 -6.143 9.418 1.00 91.44 131 VAL A CA 1
ATOM 1031 C C . VAL A 1 131 ? -0.841 -6.746 9.340 1.00 91.44 131 VAL A C 1
ATOM 1033 O O . VAL A 1 131 ? -1.821 -6.020 9.483 1.00 91.44 131 VAL A O 1
ATOM 1036 N N . ASN A 1 132 ? -0.943 -8.068 9.154 1.00 88.38 132 ASN A N 1
ATOM 1037 C CA . ASN A 1 132 ? -2.210 -8.757 8.915 1.00 88.38 132 ASN A CA 1
ATOM 1038 C C . ASN A 1 132 ? -2.958 -8.172 7.695 1.00 88.38 132 ASN A C 1
ATOM 1040 O O . ASN A 1 132 ? -4.167 -7.941 7.725 1.00 88.38 132 ASN A O 1
ATOM 1044 N N . GLY A 1 133 ? -2.193 -7.868 6.648 1.00 87.69 133 GLY A N 1
ATOM 1045 C CA . GLY A 1 133 ? -2.672 -7.258 5.417 1.00 87.69 133 GLY A CA 1
ATOM 1046 C C . GLY A 1 133 ? -2.901 -8.266 4.296 1.00 87.69 133 GLY A C 1
ATOM 1047 O O . GLY A 1 133 ? -2.654 -9.467 4.423 1.00 87.69 133 GLY A O 1
ATOM 1048 N N . VAL A 1 134 ? -3.353 -7.740 3.166 1.00 86.81 134 VAL A N 1
ATOM 1049 C CA . VAL A 1 134 ? -3.564 -8.465 1.913 1.00 86.81 134 VAL A CA 1
ATOM 1050 C C . VAL A 1 134 ? -2.654 -7.861 0.853 1.00 86.81 134 VAL A C 1
ATOM 1052 O O . VAL A 1 134 ? -2.593 -6.641 0.721 1.00 86.81 134 VAL A O 1
ATOM 1055 N N . VAL A 1 135 ? -1.935 -8.694 0.102 1.00 85.44 135 VAL A N 1
ATOM 1056 C CA . VAL A 1 135 ? -1.024 -8.207 -0.941 1.00 85.44 135 VAL A CA 1
ATOM 1057 C C . VAL A 1 135 ? -1.823 -7.838 -2.185 1.00 85.44 135 VAL A C 1
ATOM 1059 O O . VAL A 1 135 ? -2.517 -8.688 -2.747 1.00 85.44 135 VAL A O 1
ATOM 1062 N N . TYR A 1 136 ? -1.668 -6.600 -2.647 1.00 81.31 136 TYR A N 1
ATOM 1063 C CA . TYR A 1 136 ? -2.070 -6.187 -3.986 1.00 81.31 136 TYR A CA 1
ATOM 1064 C C . TYR A 1 136 ? -0.862 -6.265 -4.915 1.00 81.31 136 TYR A C 1
ATOM 1066 O O . TYR A 1 136 ? 0.175 -5.662 -4.651 1.00 81.31 136 TYR A O 1
ATOM 1074 N N . TRP A 1 137 ? -0.984 -7.055 -5.978 1.00 81.81 137 TRP A N 1
ATOM 1075 C CA . TRP A 1 137 ? 0.062 -7.231 -6.978 1.00 81.81 137 TRP A CA 1
ATOM 1076 C C . TRP A 1 137 ? -0.532 -7.800 -8.267 1.00 81.81 137 TRP A C 1
ATOM 1078 O O . TRP A 1 137 ? -1.434 -8.643 -8.215 1.00 81.81 137 TRP A O 1
ATOM 1088 N N . SER A 1 138 ? 0.003 -7.377 -9.411 1.00 73.38 138 SER A N 1
ATOM 1089 C CA . SER A 1 138 ? -0.383 -7.859 -10.737 1.00 73.38 138 SER A CA 1
ATOM 1090 C C . SER A 1 138 ? 0.844 -8.329 -11.512 1.00 73.38 138 SER A C 1
ATOM 1092 O O . SER A 1 138 ? 1.858 -7.643 -11.552 1.00 73.38 138 SER A O 1
ATOM 1094 N N . GLU A 1 139 ? 0.737 -9.478 -12.186 1.00 71.81 139 GLU A N 1
ATOM 1095 C CA . GLU A 1 139 ? 1.777 -9.983 -13.099 1.00 71.81 139 GLU A CA 1
ATOM 1096 C C . GLU A 1 139 ? 1.954 -9.114 -14.348 1.00 71.81 139 GLU A C 1
ATOM 1098 O O . GLU A 1 139 ? 2.998 -9.159 -14.994 1.00 71.81 139 GLU A O 1
ATOM 1103 N N . LYS A 1 140 ? 0.911 -8.370 -14.718 1.00 75.12 140 LYS A N 1
ATOM 1104 C CA . LYS A 1 140 ? 0.866 -7.530 -15.915 1.00 75.12 140 LYS A CA 1
ATOM 1105 C C . LYS A 1 140 ? 0.818 -6.056 -15.519 1.00 75.12 140 LYS A C 1
ATOM 1107 O O . LYS A 1 140 ? 0.284 -5.768 -14.443 1.00 75.12 140 LYS A O 1
ATOM 1112 N N . PRO A 1 141 ? 1.281 -5.152 -16.399 1.00 73.88 141 PRO A N 1
ATOM 1113 C CA . PRO A 1 141 ? 1.093 -3.723 -16.211 1.00 73.88 141 PRO A CA 1
ATOM 1114 C C . PRO A 1 141 ? -0.363 -3.415 -15.883 1.00 73.88 141 PRO A C 1
ATOM 1116 O O . PRO A 1 141 ? -1.275 -3.963 -16.514 1.00 73.88 141 PRO A O 1
ATOM 1119 N N . THR A 1 142 ? -0.565 -2.560 -14.892 1.00 71.69 142 THR A N 1
ATOM 1120 C CA . THR A 1 142 ? -1.881 -2.001 -14.589 1.00 71.69 142 THR A CA 1
ATOM 1121 C C . THR A 1 142 ? -2.255 -0.924 -15.597 1.00 71.69 142 THR A C 1
ATOM 1123 O O . THR A 1 142 ? -3.441 -0.730 -15.840 1.00 71.69 142 THR A O 1
ATOM 1126 N N . ASP A 1 143 ? -1.259 -0.282 -16.215 1.00 69.75 143 ASP A N 1
ATOM 1127 C CA . ASP A 1 143 ? -1.464 0.727 -17.248 1.00 69.75 143 ASP A CA 1
ATOM 1128 C C . ASP A 1 143 ? -0.272 0.833 -18.223 1.00 69.75 143 ASP A C 1
ATOM 1130 O O . ASP A 1 143 ? 0.777 0.203 -18.023 1.00 69.75 143 ASP A O 1
ATOM 1134 N N . LYS A 1 144 ? -0.455 1.583 -19.319 1.00 78.25 144 LYS A N 1
ATOM 1135 C CA . LYS A 1 144 ? 0.570 1.874 -20.321 1.00 78.25 144 LYS A CA 1
ATOM 1136 C C . LYS A 1 144 ? 0.406 3.269 -20.920 1.00 78.25 144 LYS A C 1
ATOM 1138 O O . LYS A 1 144 ? -0.684 3.637 -21.349 1.00 78.25 144 LYS A O 1
ATOM 1143 N N . TYR A 1 145 ? 1.514 3.978 -21.117 1.00 79.12 145 TYR A N 1
ATOM 1144 C CA . TYR A 1 145 ? 1.529 5.250 -21.843 1.00 79.12 145 TYR A CA 1
ATOM 1145 C C . TYR A 1 145 ? 2.703 5.342 -22.822 1.00 79.12 145 TYR A C 1
ATOM 1147 O O . TYR A 1 145 ? 3.578 4.484 -22.856 1.00 79.12 145 TYR A O 1
ATOM 1155 N N . SER A 1 146 ? 2.706 6.352 -23.693 1.00 80.19 146 SER A N 1
ATOM 1156 C CA . SER A 1 146 ? 3.804 6.577 -24.644 1.00 80.19 146 SER A CA 1
ATOM 1157 C C . SER A 1 146 ? 4.633 7.793 -24.247 1.00 80.19 146 SER A C 1
ATOM 1159 O O . SER A 1 146 ? 4.089 8.887 -24.104 1.00 80.19 146 SER A O 1
ATOM 1161 N N . HIS A 1 147 ? 5.952 7.628 -24.150 1.00 79.06 147 HIS A N 1
ATOM 1162 C CA . HIS A 1 147 ? 6.903 8.708 -23.884 1.00 79.06 147 HIS A CA 1
ATOM 1163 C C . HIS A 1 147 ? 8.096 8.607 -24.837 1.00 79.06 147 HIS A C 1
ATOM 1165 O O . HIS A 1 147 ? 8.674 7.538 -25.010 1.00 79.06 147 HIS A O 1
ATOM 1171 N N . ASN A 1 148 ? 8.445 9.706 -25.517 1.00 80.94 148 ASN A N 1
ATOM 1172 C CA . ASN A 1 148 ? 9.543 9.760 -26.499 1.00 80.94 148 ASN A CA 1
ATOM 1173 C C . ASN A 1 148 ? 9.534 8.623 -27.547 1.00 80.94 148 ASN A C 1
ATOM 1175 O O . ASN A 1 148 ? 10.581 8.153 -27.988 1.00 80.94 148 ASN A O 1
ATOM 1179 N N . GLY A 1 149 ? 8.342 8.179 -27.965 1.00 76.81 149 GLY A N 1
ATOM 1180 C CA . GLY A 1 149 ? 8.175 7.102 -28.949 1.00 76.81 149 GLY A CA 1
ATOM 1181 C C . GLY A 1 149 ? 8.370 5.683 -28.401 1.00 76.81 149 GLY A C 1
ATOM 1182 O O . GLY A 1 149 ? 8.364 4.739 -29.189 1.00 76.81 149 GLY A O 1
ATOM 1183 N N . LYS A 1 150 ? 8.517 5.522 -27.081 1.00 77.62 150 LYS A N 1
ATOM 1184 C CA . LYS A 1 150 ? 8.541 4.233 -26.382 1.00 77.62 150 LYS A CA 1
ATOM 1185 C C . LYS A 1 150 ? 7.241 4.007 -25.614 1.00 77.62 150 LYS A C 1
ATOM 1187 O O . LYS A 1 150 ? 6.651 4.957 -25.102 1.00 77.62 150 LYS A O 1
ATOM 1192 N N . GLU A 1 151 ? 6.810 2.750 -25.544 1.00 80.50 151 GLU A N 1
ATOM 1193 C CA . GLU A 1 151 ? 5.728 2.323 -24.654 1.00 80.50 151 GLU A CA 1
ATOM 1194 C C . GLU A 1 151 ? 6.305 2.147 -23.245 1.00 80.50 151 GLU A C 1
ATOM 1196 O O . GLU A 1 151 ? 7.239 1.371 -23.055 1.00 80.50 151 GLU A O 1
ATOM 1201 N N . ILE A 1 152 ? 5.759 2.887 -22.287 1.00 80.19 152 ILE A N 1
ATOM 1202 C CA . ILE A 1 152 ? 6.056 2.798 -20.861 1.00 80.19 152 ILE A CA 1
ATOM 1203 C C . ILE A 1 152 ? 4.950 1.984 -20.204 1.00 80.19 152 ILE A C 1
ATOM 1205 O O . ILE A 1 152 ? 3.769 2.181 -20.502 1.00 80.19 152 ILE A O 1
ATOM 1209 N N . HIS A 1 153 ? 5.318 1.046 -19.339 1.00 80.12 153 HIS A N 1
ATOM 1210 C CA . HIS A 1 153 ? 4.368 0.267 -18.548 1.00 80.12 153 HIS A CA 1
ATOM 1211 C C . HIS A 1 153 ? 4.334 0.799 -17.124 1.00 80.12 153 HIS A C 1
ATOM 1213 O O . HIS A 1 153 ? 5.354 1.220 -16.594 1.00 80.12 153 HIS A O 1
ATOM 1219 N N . VAL A 1 154 ? 3.166 0.756 -16.503 1.00 77.19 154 VAL A N 1
ATOM 1220 C CA . VAL A 1 154 ? 2.984 1.156 -15.109 1.00 77.19 154 VAL A CA 1
ATOM 1221 C C . VAL A 1 154 ? 2.547 -0.063 -14.322 1.00 77.19 154 VAL A C 1
ATOM 1223 O O . VAL A 1 154 ? 1.655 -0.807 -14.750 1.00 77.19 154 VAL A O 1
ATOM 1226 N N . TYR A 1 155 ? 3.169 -0.269 -13.170 1.00 78.38 155 TYR A N 1
ATOM 1227 C CA . TYR A 1 155 ? 2.820 -1.330 -12.241 1.00 78.38 155 TYR A CA 1
ATOM 1228 C C . TYR A 1 155 ? 2.469 -0.724 -10.889 1.00 78.38 155 TYR A C 1
ATOM 1230 O O . TYR A 1 155 ? 3.230 0.052 -10.321 1.00 78.38 155 TYR A O 1
ATOM 1238 N N . CYS A 1 156 ? 1.331 -1.150 -10.352 1.00 77.75 156 CYS A N 1
ATOM 1239 C CA . CYS A 1 156 ? 0.920 -0.850 -8.991 1.00 77.75 156 CYS A CA 1
ATOM 1240 C C . CYS A 1 156 ? 1.017 -2.117 -8.135 1.00 77.75 156 CYS A C 1
ATOM 1242 O O . CYS A 1 156 ? 0.518 -3.187 -8.509 1.00 77.75 156 CYS A O 1
ATOM 1244 N N . TYR A 1 157 ? 1.635 -1.995 -6.966 1.00 79.94 157 TYR A N 1
ATOM 1245 C CA . TYR A 1 157 ? 1.673 -3.042 -5.955 1.00 79.94 157 TYR A CA 1
ATOM 1246 C C . TYR A 1 157 ? 1.608 -2.441 -4.554 1.00 79.94 157 TYR A C 1
ATOM 1248 O O . TYR A 1 157 ? 1.794 -1.245 -4.350 1.00 79.94 157 TYR A O 1
ATOM 1256 N N . GLY A 1 158 ? 1.310 -3.270 -3.560 1.00 86.75 158 GLY A N 1
ATOM 1257 C CA . GLY A 1 158 ? 1.221 -2.782 -2.196 1.00 86.75 158 GLY A CA 1
ATOM 1258 C C . GLY A 1 158 ? 0.566 -3.746 -1.227 1.00 86.75 158 GLY A C 1
ATOM 1259 O O . GLY A 1 158 ? 0.374 -4.934 -1.503 1.00 86.75 158 GLY A O 1
ATOM 1260 N N . VAL A 1 159 ? 0.204 -3.217 -0.063 1.00 90.19 159 VAL A N 1
ATOM 1261 C CA . VAL A 1 159 ? -0.450 -3.973 1.006 1.00 90.19 159 VAL A CA 1
ATOM 1262 C C . VAL A 1 159 ? -1.702 -3.241 1.465 1.00 90.19 159 VAL A C 1
ATOM 1264 O O . VAL A 1 159 ? -1.648 -2.100 1.910 1.00 90.19 159 VAL A O 1
ATOM 1267 N N . MET A 1 160 ? -2.840 -3.923 1.389 1.00 90.06 160 MET A N 1
ATOM 1268 C CA . MET A 1 160 ? -4.108 -3.454 1.935 1.00 90.06 160 MET A CA 1
ATOM 1269 C C . MET A 1 160 ? -4.218 -3.892 3.396 1.00 90.06 160 MET A C 1
ATOM 1271 O O . MET A 1 160 ? -4.274 -5.089 3.693 1.00 90.06 160 MET A O 1
ATOM 1275 N N . VAL A 1 161 ? -4.272 -2.934 4.315 1.00 93.31 161 VAL A N 1
ATOM 1276 C CA . VAL A 1 161 ? -4.384 -3.169 5.757 1.00 93.31 161 VAL A CA 1
ATOM 1277 C C . VAL A 1 161 ? -5.807 -2.842 6.215 1.00 93.31 161 VAL A C 1
ATOM 1279 O O . VAL A 1 161 ? -6.254 -1.713 6.027 1.00 93.31 161 VAL A O 1
ATOM 1282 N N . PRO A 1 162 ? -6.550 -3.794 6.808 1.00 91.81 162 PRO A N 1
ATOM 1283 C CA . PRO A 1 162 ? -7.908 -3.536 7.283 1.00 91.81 162 PRO A CA 1
ATOM 1284 C C . PRO A 1 162 ? -7.956 -2.407 8.326 1.00 91.81 162 PRO A C 1
ATOM 1286 O O . PRO A 1 162 ? -7.254 -2.464 9.343 1.00 91.81 162 PRO A O 1
ATOM 1289 N N . PHE A 1 163 ? -8.820 -1.406 8.125 1.00 92.44 163 PHE A N 1
ATOM 1290 C CA . PHE A 1 163 ? -8.941 -0.284 9.070 1.00 92.44 163 PHE A CA 1
ATOM 1291 C C . PHE A 1 163 ? -9.416 -0.717 10.461 1.00 92.44 163 PHE A C 1
ATOM 1293 O O . PHE A 1 163 ? -8.999 -0.144 11.469 1.00 92.44 163 PHE A O 1
ATOM 1300 N N . ASP A 1 164 ? -10.238 -1.762 10.554 1.00 90.62 164 ASP A N 1
ATOM 1301 C CA . ASP A 1 164 ? -10.739 -2.288 11.827 1.00 90.62 164 ASP A CA 1
ATOM 1302 C C . ASP A 1 164 ? -9.630 -2.881 12.712 1.00 90.62 164 ASP A C 1
ATOM 1304 O O . ASP A 1 164 ? -9.767 -2.931 13.939 1.00 90.62 164 ASP A O 1
ATOM 1308 N N . ALA A 1 165 ? -8.541 -3.351 12.104 1.00 87.69 165 ALA A N 1
ATOM 1309 C CA . ALA A 1 165 ? -7.336 -3.789 12.790 1.00 87.69 165 ALA A CA 1
ATOM 1310 C C . ALA A 1 165 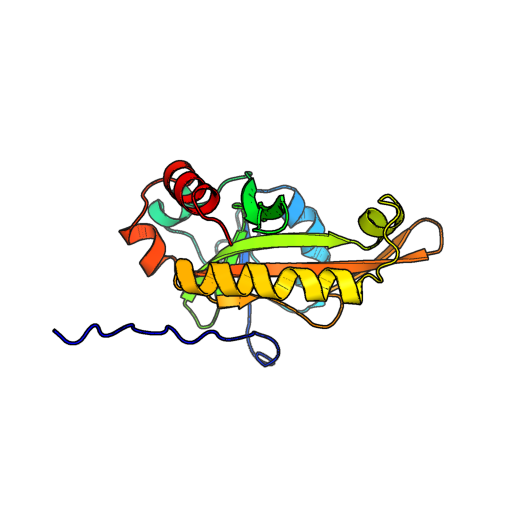? -6.402 -2.605 13.067 1.00 87.69 165 ALA A C 1
ATOM 1312 O O . ALA A 1 165 ? -5.848 -2.511 14.163 1.00 87.69 165 ALA A O 1
ATOM 1313 N N . LEU A 1 166 ? -6.261 -1.693 12.104 1.00 92.75 166 LEU A N 1
ATOM 1314 C CA . LEU A 1 166 ? -5.330 -0.569 12.178 1.00 92.75 166 LEU A CA 1
ATOM 1315 C C . LEU A 1 166 ? -5.727 0.460 13.254 1.00 92.75 166 LEU A C 1
ATOM 1317 O O . LEU A 1 166 ? -4.922 0.785 14.125 1.00 92.75 166 LEU A O 1
ATOM 1321 N N . THR A 1 167 ? -6.994 0.880 13.287 1.00 94.06 167 THR A N 1
ATOM 1322 C CA . THR A 1 167 ? -7.541 1.878 14.242 1.00 94.06 167 THR A CA 1
ATOM 1323 C C . THR A 1 167 ? -7.540 1.414 15.708 1.00 94.06 167 THR A C 1
ATOM 1325 O O . THR A 1 167 ? -7.612 2.223 16.645 1.00 94.06 167 THR A O 1
ATOM 1328 N N . LYS A 1 168 ? -7.441 0.097 15.940 1.00 92.81 168 LYS A N 1
ATOM 1329 C CA . LYS A 1 168 ? -7.259 -0.493 17.279 1.00 92.81 168 LYS A CA 1
ATOM 1330 C C . LYS A 1 168 ? -5.827 -0.359 17.791 1.00 92.81 168 LYS A C 1
ATOM 1332 O O . LYS A 1 168 ? -5.628 -0.402 19.002 1.00 92.81 168 LYS A O 1
ATOM 1337 N N . ARG A 1 169 ? -4.852 -0.238 16.889 1.00 92.69 169 ARG A N 1
ATOM 1338 C CA . ARG A 1 169 ? -3.415 -0.252 17.194 1.00 92.69 169 ARG A CA 1
ATOM 1339 C C . ARG A 1 169 ? -2.795 1.139 17.174 1.00 92.69 169 ARG A C 1
ATOM 1341 O O . ARG A 1 169 ? -1.953 1.422 18.017 1.00 92.69 169 ARG A O 1
ATOM 1348 N N . HIS A 1 170 ? -3.247 1.986 16.255 1.00 96.38 170 HIS A N 1
ATOM 1349 C CA . HIS A 1 170 ? -2.698 3.319 16.026 1.00 96.38 170 HIS A CA 1
ATOM 1350 C C . HIS A 1 170 ? -3.800 4.368 16.080 1.00 96.38 170 HIS A C 1
ATOM 1352 O O . HIS A 1 170 ? -4.967 4.086 15.787 1.00 96.38 170 HIS 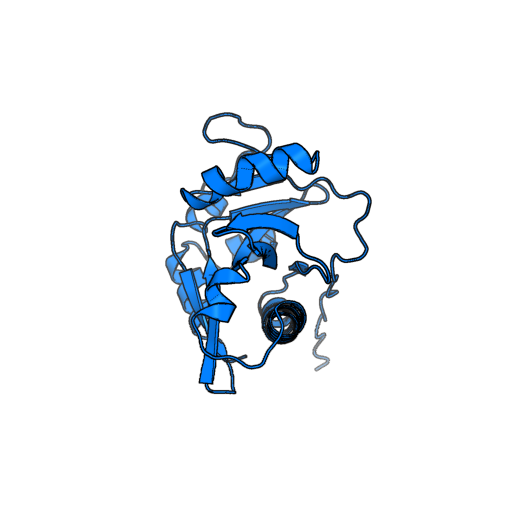A O 1
ATOM 1358 N N . LYS A 1 171 ? -3.421 5.583 16.471 1.00 93.94 171 LYS A N 1
ATOM 1359 C CA . LYS A 1 171 ? -4.296 6.759 16.475 1.00 93.94 171 LYS A CA 1
ATOM 1360 C C . LYS A 1 171 ? -3.877 7.810 15.464 1.00 93.94 171 LYS A C 1
ATOM 1362 O O . LYS A 1 171 ? -4.702 8.646 15.120 1.00 93.94 171 LYS A O 1
ATOM 1367 N N . THR A 1 172 ? -2.632 7.765 14.997 1.00 94.31 172 THR A N 1
ATOM 1368 C CA . THR A 1 172 ? -2.103 8.720 14.023 1.00 94.31 172 THR A CA 1
ATOM 1369 C C . THR A 1 172 ? -1.281 8.020 12.950 1.00 94.31 172 THR A C 1
ATOM 1371 O O . THR A 1 172 ? -0.656 6.985 13.197 1.00 94.31 172 THR A O 1
ATOM 1374 N N . VAL A 1 173 ? -1.230 8.624 11.766 1.00 93.44 173 VAL A N 1
ATOM 1375 C CA . VAL A 1 173 ? -0.383 8.184 10.655 1.00 93.44 173 VAL A CA 1
ATOM 1376 C C . VAL A 1 173 ? 1.097 8.166 11.040 1.00 93.44 173 VAL A C 1
ATOM 1378 O O . VAL A 1 173 ? 1.819 7.285 10.599 1.00 93.44 173 VAL A O 1
ATOM 1381 N N . SER A 1 174 ? 1.554 9.057 11.929 1.00 95.94 174 SER A N 1
ATOM 1382 C CA . SER A 1 174 ? 2.945 9.066 12.402 1.00 95.94 174 SER A CA 1
ATOM 1383 C C . SER A 1 174 ? 3.290 7.836 13.244 1.00 95.94 174 SER A C 1
ATOM 1385 O O . SER A 1 174 ? 4.356 7.256 13.064 1.00 95.94 174 SER A O 1
ATOM 1387 N N . GLU A 1 175 ? 2.396 7.407 14.142 1.00 96.88 175 GLU A N 1
ATOM 1388 C CA . GLU A 1 175 ? 2.572 6.155 14.899 1.00 96.88 175 GLU A CA 1
ATOM 1389 C C . GLU A 1 175 ? 2.585 4.943 13.970 1.00 96.88 175 GLU A C 1
ATOM 1391 O O . GLU A 1 175 ? 3.364 4.011 14.167 1.00 96.88 175 GLU A O 1
ATOM 1396 N N . TRP A 1 176 ? 1.708 4.959 12.968 1.00 96.25 176 TRP A N 1
ATOM 1397 C CA . TRP A 1 176 ? 1.616 3.892 11.988 1.00 96.25 176 TRP A CA 1
ATOM 1398 C C . TRP A 1 176 ? 2.875 3.810 11.113 1.00 96.25 176 TRP A C 1
ATOM 1400 O O . TRP A 1 176 ? 3.494 2.751 11.015 1.00 96.25 176 TRP A O 1
ATOM 1410 N N . LYS A 1 177 ? 3.315 4.944 10.561 1.00 96.50 177 LYS A N 1
ATOM 1411 C CA . LYS A 1 177 ? 4.552 5.078 9.787 1.00 96.50 177 LYS A CA 1
ATOM 1412 C C . LYS A 1 177 ? 5.768 4.617 10.587 1.00 96.50 177 LYS A C 1
ATOM 1414 O O . LYS A 1 177 ? 6.548 3.817 10.086 1.00 96.50 177 LYS A O 1
ATOM 1419 N N . ALA A 1 178 ? 5.891 5.034 11.847 1.00 96.94 178 ALA A N 1
ATOM 1420 C CA . ALA A 1 178 ? 6.995 4.610 12.703 1.00 96.94 178 ALA A CA 1
ATOM 1421 C C . ALA A 1 178 ? 7.028 3.087 12.928 1.00 96.94 178 ALA A C 1
ATOM 1423 O O . ALA A 1 178 ? 8.108 2.508 13.043 1.00 96.94 178 ALA A O 1
ATOM 1424 N N . GLU A 1 179 ? 5.869 2.420 12.986 1.00 95.94 179 GLU A N 1
ATOM 1425 C CA . GLU A 1 179 ? 5.832 0.957 13.037 1.00 95.94 179 GLU A CA 1
ATOM 1426 C C . GLU A 1 179 ? 6.323 0.336 11.723 1.00 95.94 179 GLU A C 1
ATOM 1428 O O . GLU A 1 179 ? 7.166 -0.563 11.759 1.00 95.94 179 GLU A O 1
ATOM 1433 N N . LEU A 1 180 ? 5.826 0.827 10.582 1.00 96.12 180 LEU A N 1
ATOM 1434 C CA . LEU A 1 180 ? 6.219 0.353 9.253 1.00 96.12 180 LEU A CA 1
ATOM 1435 C C . LEU A 1 180 ? 7.735 0.452 9.045 1.00 96.12 180 LEU A C 1
ATOM 1437 O O . LEU A 1 180 ? 8.376 -0.534 8.687 1.00 96.12 180 LEU A O 1
ATOM 1441 N N . GLU A 1 181 ? 8.312 1.617 9.335 1.00 96.31 181 GLU A N 1
ATOM 1442 C CA . GLU A 1 181 ? 9.747 1.900 9.189 1.00 96.31 181 GLU A CA 1
ATOM 1443 C C . GLU A 1 181 ? 10.611 1.162 10.226 1.00 96.31 181 GLU A C 1
ATOM 1445 O O . GLU A 1 181 ? 11.817 0.998 10.049 1.00 96.31 181 GLU A O 1
ATOM 1450 N N . GLY A 1 182 ? 9.999 0.666 11.305 1.00 94.44 182 GLY A N 1
ATOM 1451 C CA . GLY A 1 182 ? 10.650 -0.198 12.288 1.00 94.44 182 GLY A CA 1
ATOM 1452 C C . GLY A 1 182 ? 10.822 -1.647 11.821 1.00 94.44 182 GLY A C 1
ATOM 1453 O O . GLY A 1 182 ? 11.502 -2.435 12.490 1.00 94.44 182 GLY A O 1
ATOM 1454 N N . PHE A 1 183 ? 10.208 -2.042 10.702 1.00 93.94 183 PHE A N 1
ATOM 1455 C CA . PHE A 1 183 ? 10.388 -3.374 10.140 1.00 93.94 183 PHE A CA 1
ATOM 1456 C C . PHE A 1 183 ? 11.693 -3.502 9.356 1.00 93.94 183 PHE A C 1
ATOM 1458 O O . PHE A 1 183 ? 12.146 -2.577 8.703 1.00 93.94 183 PHE A O 1
ATOM 1465 N N . ILE A 1 184 ? 12.259 -4.710 9.385 1.00 90.62 184 ILE A N 1
ATOM 1466 C CA . ILE A 1 184 ? 13.293 -5.151 8.445 1.00 90.62 184 ILE A CA 1
ATOM 1467 C C . ILE A 1 184 ? 12.732 -6.388 7.748 1.00 90.62 184 ILE A C 1
ATOM 1469 O O . ILE A 1 184 ? 12.413 -7.380 8.427 1.00 90.62 184 ILE A O 1
ATOM 1473 N N . LEU A 1 185 ? 12.548 -6.307 6.430 1.00 87.50 185 LEU A N 1
ATOM 1474 C CA . LEU A 1 185 ? 11.916 -7.354 5.615 1.00 87.50 185 LEU A CA 1
ATOM 1475 C C . LEU A 1 185 ? 12.955 -8.262 4.948 1.00 87.50 185 LEU A C 1
ATOM 1477 O O . LEU A 1 185 ? 13.956 -7.762 4.395 1.00 87.50 185 LEU A O 1
#

Secondary structure (DSSP, 8-state):
-----------BGGG-TT---EEEESSHHHHHHHHHHHHTT-----TT--SSPPPHHHHTT--S-EEEEE-TTS-EEEEEEEEEEEETTEEEEEEEEEEEHHHHHHTT----HHHHHHHHHHHHHHHHHHHT-EEE--SS-SEEEEETTEEEEEEEEEEEEEHHHHHHH-SSHHHHHHHHHT---

pLDDT: mean 74.35, std 17.99, range [32.75, 96.94]

Radius of gyration: 16.69 Å; chains: 1; bounding box: 41×40×55 Å